Protein AF-A0A8T3QWF7-F1 (afdb_monomer_lite)

pLDDT: mean 80.92, std 15.04, range [45.12, 97.62]

Secondary structure (DSSP, 8-state):
---------HHHHHHHHHHHHHHHHHHHHHHHTTSPTTHHHHHHHHHHHHHHHHHHHHHHHHHHHHHHS-----TT----------GGGGHHHHHHHHHHHHHHHHSPSSTTHHHHHHHHHHHHHHHHHHHHHHHH-TT---HHHHHHHHHHHHHHHHHHHHHHHHTSTTSTT--S-THHHHHHHHHHHHHHHHHHHHTT-S-HHHHHHHHHHHHHHHHHHHHHHHHTT--TTHHHHHHHHHHHHHHHHHHHTGGGTTSSHHHHHHHHHHHHHHHHHHHHHHS--

Foldseek 3Di:
DDPDPPCPDLVVVLVVLLLVLLVVLLVLLVCLLVDAPPCSVVSLVVSLVSSLVSLQVSLQSLQVCLVVVPDPDPPDDPPPPCPGQDSLLSLLLSLLSSLSSQLLLVDPPDPRSVVSSVVSSVLSSLSSVLSSCCSSVVPDDDPVSLVVLLVSLLVSLLSNLNSLQRSDPPHNPDDDPCLVSLQSNLVSQLSSQLSNQVSPDPDSVVSNVSSNVRSLQLSLLLLLCVVVVDDSSVSSVVSSVSSSVSSVVVVVCPPPPPDDVVVVVVVVSVVSSCVSVVSSVPDDD

Radius of gyration: 21.08 Å; chains: 1; bounding box: 60×60×54 Å

Sequence (285 aa):
MTGSPAVSGPALDVELARRDLVLTSLVGIGLSRLVEPPAVWLVAVLLVAALVVGGLQVLADESAEGLGSGLPSRRGVPSRESLGIPVEALILPAVVTFAGVGAVRIVPVGLWLVPAMAAVALLVDRCLAIEAQIVVDRGSLSDDDRRAVLATVVLVAFAGFVGVAAMVPGGPGASIDDWWLVGADGAIAFLLGYRAAALRVVTVRVAAWSAATYGAAVAIGASAMQAATLPPLLAPALLTLVFYLWGTFHASSSDRRRHSGWLRQTLMLVVLGIVVLTWNLLSPN

Structure (mmCIF, N/CA/C/O backbone):
data_AF-A0A8T3QWF7-F1
#
_entry.id   AF-A0A8T3QWF7-F1
#
loop_
_atom_site.group_PDB
_atom_site.id
_atom_site.type_symbol
_atom_site.label_atom_id
_atom_site.label_alt_id
_atom_site.label_comp_id
_atom_site.label_asym_id
_atom_site.label_entity_id
_atom_site.label_seq_id
_atom_site.pdbx_PDB_ins_code
_atom_site.Cartn_x
_atom_site.Cartn_y
_atom_site.Cartn_z
_atom_site.occupancy
_atom_site.B_iso_or_equiv
_atom_site.auth_seq_id
_atom_site.auth_comp_id
_atom_site.auth_asym_id
_atom_site.auth_atom_id
_atom_site.pdbx_PDB_model_num
ATOM 1 N N . MET A 1 1 ? -37.597 -35.983 13.478 1.00 47.97 1 MET A N 1
ATOM 2 C CA . MET A 1 1 ? -36.484 -35.411 12.691 1.00 47.97 1 MET A CA 1
ATOM 3 C C . MET A 1 1 ? -36.465 -33.911 12.933 1.00 47.97 1 MET A C 1
ATOM 5 O O . MET A 1 1 ? -37.080 -33.155 12.198 1.00 47.97 1 MET A O 1
ATOM 9 N N . THR A 1 2 ? -35.861 -33.491 14.039 1.00 50.72 2 THR A N 1
ATOM 10 C CA . THR A 1 2 ? -35.672 -32.079 14.389 1.00 50.72 2 THR A CA 1
ATOM 11 C C . THR A 1 2 ? -34.382 -31.616 13.730 1.00 50.72 2 THR A C 1
ATOM 13 O O . THR A 1 2 ? -33.294 -31.898 14.229 1.00 50.72 2 THR A O 1
ATOM 16 N N . GLY A 1 3 ? -34.502 -30.987 12.561 1.00 48.25 3 GLY A N 1
ATOM 17 C CA . GLY A 1 3 ? -33.386 -30.292 11.932 1.00 48.25 3 GLY A CA 1
ATOM 18 C C . GLY A 1 3 ? -32.998 -29.122 12.822 1.00 48.25 3 GLY A C 1
ATOM 19 O O . GLY A 1 3 ? -33.740 -28.150 12.913 1.00 48.25 3 GLY A O 1
ATOM 20 N N . SER A 1 4 ? -31.875 -29.252 13.527 1.00 53.84 4 SER A N 1
ATOM 21 C CA . SER A 1 4 ? -31.256 -28.122 14.206 1.00 53.84 4 SER A CA 1
ATOM 22 C C . SER A 1 4 ? -30.918 -27.098 13.120 1.00 53.84 4 SER A C 1
ATOM 24 O O . SER A 1 4 ? -30.169 -27.460 12.208 1.00 53.84 4 SER A O 1
ATOM 26 N N . PRO A 1 5 ? -31.473 -25.873 13.141 1.00 56.44 5 PRO A N 1
ATOM 27 C CA . PRO A 1 5 ? -31.016 -24.844 12.225 1.00 56.44 5 PRO A CA 1
ATOM 28 C C . PRO A 1 5 ? -29.523 -24.670 12.492 1.00 56.44 5 PRO A C 1
ATOM 30 O O . PRO A 1 5 ? -29.114 -24.424 13.629 1.00 56.44 5 PRO A O 1
ATOM 33 N N . ALA A 1 6 ? -28.707 -24.909 11.468 1.00 53.59 6 ALA A N 1
ATOM 34 C CA . ALA A 1 6 ? -27.299 -24.580 11.516 1.00 53.59 6 ALA A CA 1
ATOM 35 C C . ALA A 1 6 ? -27.236 -23.075 11.768 1.00 53.59 6 ALA A C 1
ATOM 37 O O . ALA A 1 6 ? -27.633 -22.279 10.920 1.00 53.59 6 ALA A O 1
ATOM 38 N N . VAL A 1 7 ? -26.842 -22.700 12.981 1.00 57.38 7 VAL A N 1
ATOM 39 C CA . VAL A 1 7 ? -26.551 -21.317 13.330 1.00 57.38 7 VAL A CA 1
ATOM 40 C C . VAL A 1 7 ? -25.277 -20.973 12.568 1.00 57.38 7 VAL A C 1
ATOM 42 O O . VAL A 1 7 ? -24.172 -21.155 13.075 1.00 57.38 7 VAL A O 1
ATOM 45 N N . SER A 1 8 ? -25.426 -20.547 11.315 1.00 55.16 8 SER A N 1
ATOM 46 C CA . SER A 1 8 ? -24.430 -19.712 10.656 1.00 55.16 8 SER A CA 1
ATOM 47 C C . SER A 1 8 ? -24.387 -18.434 11.484 1.00 55.16 8 SER A C 1
ATOM 49 O O . SER A 1 8 ? -25.294 -17.609 11.418 1.00 55.16 8 SER A O 1
ATOM 51 N N . GLY A 1 9 ? -23.454 -18.376 12.433 1.00 72.81 9 GLY A N 1
ATOM 52 C CA . GLY A 1 9 ? -23.318 -17.223 13.310 1.00 72.81 9 GLY A CA 1
ATOM 53 C C . GLY A 1 9 ? -22.800 -16.013 12.526 1.00 72.81 9 GLY A C 1
ATOM 54 O O . GLY A 1 9 ? -22.062 -16.215 11.563 1.00 72.81 9 GLY A O 1
ATOM 55 N N . PRO A 1 10 ? -23.112 -14.781 12.963 1.00 74.00 10 PRO A N 1
ATOM 56 C CA . PRO A 1 10 ? -22.647 -13.547 12.318 1.00 74.00 10 PRO A CA 1
ATOM 57 C C . PRO A 1 10 ? -21.122 -13.522 12.083 1.00 74.00 10 PRO A C 1
ATOM 59 O O . PRO A 1 10 ? -20.681 -13.094 11.023 1.00 74.00 10 PRO A O 1
ATOM 62 N N . ALA A 1 11 ? -20.334 -14.110 12.990 1.00 74.12 11 ALA A N 1
ATOM 63 C CA . ALA A 1 11 ? -18.880 -14.255 12.859 1.00 74.12 11 ALA A CA 1
ATOM 64 C C . ALA A 1 11 ? -18.427 -14.983 11.587 1.00 74.12 11 ALA A C 1
ATOM 66 O O . ALA A 1 11 ? -17.388 -14.660 11.010 1.00 74.12 11 ALA A O 1
ATOM 67 N N . LEU A 1 12 ? -19.178 -16.004 11.162 1.00 80.00 12 LEU A N 1
ATOM 68 C CA . LEU A 1 12 ? -18.853 -16.753 9.950 1.00 80.00 12 LEU A CA 1
ATOM 69 C C . LEU A 1 12 ? -19.115 -15.907 8.706 1.00 80.00 12 LEU A C 1
ATOM 71 O O . LEU A 1 12 ? -18.313 -15.953 7.778 1.00 80.00 12 LEU A O 1
ATOM 75 N N . ASP A 1 13 ? -20.188 -15.117 8.697 1.00 86.44 13 ASP A N 1
ATOM 76 C CA . ASP A 1 13 ? -20.550 -14.277 7.552 1.00 86.44 13 ASP A CA 1
ATOM 77 C C . ASP A 1 13 ? -19.514 -13.167 7.325 1.00 86.44 13 ASP A C 1
ATOM 79 O O . ASP A 1 13 ? -19.121 -12.895 6.190 1.00 86.44 13 ASP A O 1
ATOM 83 N N . VAL A 1 14 ? -19.003 -12.587 8.411 1.00 84.75 14 VAL A N 1
ATOM 84 C CA . VAL A 1 14 ? -17.975 -11.541 8.377 1.00 84.75 14 VAL A CA 1
ATOM 85 C C . VAL A 1 14 ? -16.634 -12.072 7.862 1.00 84.75 14 VAL A C 1
ATOM 87 O O . VAL A 1 14 ? -16.003 -11.461 6.995 1.00 84.75 14 VAL A O 1
ATOM 90 N N . GLU A 1 15 ? -16.207 -13.241 8.342 1.00 87.31 15 GLU A N 1
ATOM 91 C CA . GLU A 1 15 ? -14.969 -13.868 7.872 1.00 87.31 15 GLU A CA 1
ATOM 92 C C . GLU A 1 15 ? -15.064 -14.284 6.396 1.00 87.31 15 GLU A C 1
ATOM 94 O O . GLU A 1 15 ? -14.106 -14.132 5.632 1.00 87.31 15 GLU A O 1
ATOM 99 N N . LEU A 1 16 ? -16.240 -14.753 5.964 1.00 91.44 16 LEU A N 1
ATOM 100 C CA . LEU A 1 16 ? -16.513 -15.029 4.556 1.00 91.44 16 LEU A CA 1
ATOM 101 C C . LEU A 1 16 ? -16.451 -13.750 3.712 1.00 91.44 16 LEU A C 1
ATOM 103 O O . LEU A 1 16 ? -15.796 -13.762 2.672 1.00 91.44 16 LEU A O 1
ATOM 107 N N . ALA A 1 17 ? -17.029 -12.638 4.173 1.00 91.75 17 ALA A N 1
ATOM 108 C CA . ALA A 1 17 ? -16.978 -11.359 3.463 1.00 91.75 17 ALA A CA 1
ATOM 109 C C . ALA A 1 17 ? -15.539 -10.831 3.303 1.00 91.75 17 ALA A C 1
ATOM 111 O O . ALA A 1 17 ? -15.148 -10.400 2.212 1.00 91.75 17 ALA A O 1
ATOM 112 N N . ARG A 1 18 ? -14.716 -10.920 4.360 1.00 93.56 18 ARG A N 1
ATOM 113 C CA . ARG A 1 18 ? -13.284 -10.570 4.310 1.00 93.56 18 ARG A CA 1
ATOM 114 C C . ARG A 1 18 ? -12.546 -11.435 3.289 1.00 93.56 18 ARG A C 1
ATOM 116 O O . ARG A 1 18 ? -11.830 -10.913 2.431 1.00 93.56 18 ARG A O 1
ATOM 123 N N . ARG A 1 19 ? -12.744 -12.754 3.349 1.00 94.69 19 ARG A N 1
ATOM 124 C CA . ARG A 1 19 ? -12.120 -13.710 2.428 1.00 94.69 19 ARG A CA 1
ATOM 125 C C . ARG A 1 19 ? -12.544 -13.468 0.981 1.00 94.69 19 ARG A C 1
ATOM 127 O O . ARG A 1 19 ? -11.692 -13.501 0.093 1.00 94.69 19 ARG A O 1
ATOM 134 N N . ASP A 1 20 ? -13.820 -13.200 0.737 1.00 96.19 20 ASP A N 1
ATOM 135 C CA . ASP A 1 20 ? -14.348 -12.916 -0.597 1.00 96.19 20 ASP A CA 1
ATOM 136 C C . ASP A 1 20 ? -13.770 -11.617 -1.166 1.00 96.19 20 ASP A C 1
ATOM 138 O O . ASP A 1 20 ? -13.407 -11.576 -2.347 1.00 96.19 20 ASP A O 1
ATOM 142 N N . LEU A 1 21 ? -13.585 -10.586 -0.332 1.00 95.25 21 LEU A N 1
ATOM 143 C CA . LEU A 1 21 ? -12.887 -9.361 -0.725 1.00 95.25 21 LEU A CA 1
ATOM 144 C C . LEU A 1 21 ? -11.438 -9.658 -1.134 1.00 95.25 21 LEU A C 1
ATOM 146 O O . LEU A 1 21 ? -11.022 -9.262 -2.223 1.00 95.25 21 LEU A O 1
ATOM 150 N N . VAL A 1 22 ? -10.690 -10.407 -0.314 1.00 96.88 22 VAL A N 1
ATOM 151 C CA . VAL A 1 22 ? -9.299 -10.799 -0.615 1.00 96.88 22 VAL A CA 1
ATOM 152 C C . VAL A 1 22 ? -9.222 -11.587 -1.923 1.00 96.88 22 VAL A C 1
ATOM 154 O O . VAL A 1 22 ? -8.381 -11.287 -2.773 1.00 96.88 22 VAL A O 1
ATOM 157 N N . LEU A 1 23 ? -10.108 -12.567 -2.122 1.00 96.75 23 LEU A N 1
ATOM 158 C CA . LEU A 1 23 ? -10.156 -13.371 -3.344 1.00 96.75 23 LEU A CA 1
ATOM 159 C C . LEU A 1 23 ? -10.506 -12.523 -4.569 1.00 96.75 23 LEU A C 1
ATOM 161 O O . LEU A 1 23 ? -9.863 -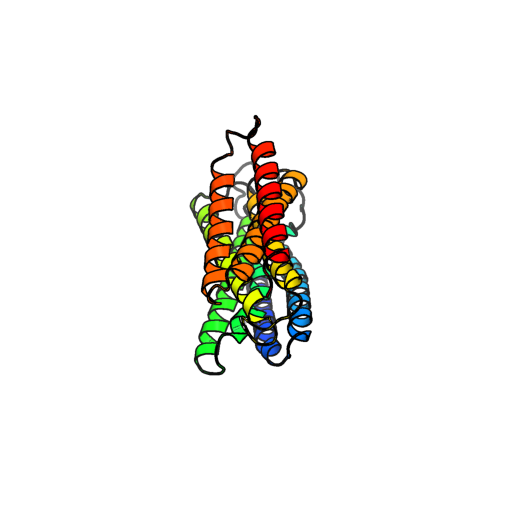12.662 -5.609 1.00 96.75 23 LEU A O 1
ATOM 165 N N . THR A 1 24 ? -11.473 -11.615 -4.448 1.00 96.38 24 THR A N 1
ATOM 166 C CA . THR A 1 24 ? -11.878 -10.718 -5.539 1.00 96.38 24 THR A CA 1
ATOM 167 C C . THR A 1 24 ? -10.740 -9.776 -5.926 1.00 96.38 24 THR A C 1
ATOM 169 O O . THR A 1 24 ? -10.420 -9.645 -7.112 1.00 96.38 24 THR A O 1
ATOM 172 N N . SER A 1 25 ? -10.061 -9.176 -4.943 1.00 95.69 25 SER A N 1
ATOM 173 C CA . SER A 1 25 ? -8.866 -8.359 -5.175 1.00 95.69 25 SER A CA 1
ATOM 174 C C . SER A 1 25 ? -7.753 -9.168 -5.832 1.00 95.69 25 SER A C 1
ATOM 176 O O . SER A 1 25 ? -7.134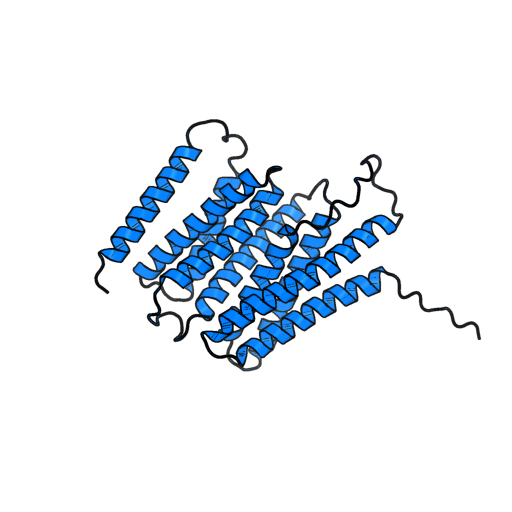 -8.695 -6.783 1.00 95.69 25 SER A O 1
ATOM 178 N N . LEU A 1 26 ? -7.532 -10.406 -5.386 1.00 97.12 26 LEU A N 1
ATOM 179 C CA . LEU A 1 26 ? -6.514 -11.286 -5.946 1.00 97.12 26 LEU A CA 1
ATOM 180 C C . LEU A 1 26 ? -6.802 -11.641 -7.410 1.00 97.12 26 LEU A C 1
ATOM 182 O O . LEU A 1 26 ? -5.903 -11.578 -8.249 1.00 97.12 26 LEU A O 1
ATOM 186 N N . VAL A 1 27 ? -8.053 -11.966 -7.740 1.00 97.44 27 VAL A N 1
ATOM 187 C CA . VAL A 1 27 ? -8.478 -12.207 -9.126 1.00 97.44 27 VAL A CA 1
ATOM 188 C C . VAL A 1 27 ? -8.257 -10.952 -9.970 1.00 97.44 27 VAL A C 1
ATOM 190 O O . VAL A 1 27 ? -7.659 -11.043 -11.042 1.00 97.44 27 VAL A O 1
ATOM 193 N N . GLY A 1 28 ? -8.647 -9.777 -9.470 1.00 96.88 28 GLY A N 1
ATOM 194 C CA . GLY A 1 28 ? -8.412 -8.498 -10.142 1.00 96.88 28 GLY A CA 1
ATOM 195 C C . GLY A 1 28 ? -6.928 -8.222 -10.410 1.00 96.88 28 GLY A C 1
ATOM 196 O O . GLY A 1 28 ? -6.553 -7.870 -11.530 1.00 96.88 28 GLY A O 1
ATOM 197 N N . ILE A 1 29 ? -6.066 -8.459 -9.419 1.00 97.12 29 ILE A N 1
ATOM 198 C CA . ILE A 1 29 ? -4.607 -8.334 -9.546 1.00 97.12 29 ILE A CA 1
ATOM 199 C C . ILE A 1 29 ? -4.063 -9.320 -10.587 1.00 97.12 29 ILE A C 1
ATOM 201 O O . ILE A 1 29 ? -3.270 -8.929 -11.444 1.00 97.12 29 ILE A O 1
ATOM 205 N N . GLY A 1 30 ? -4.507 -10.578 -10.570 1.00 96.12 30 GLY A N 1
ATOM 206 C CA . GLY A 1 30 ? -4.093 -11.576 -11.558 1.00 96.12 30 GLY A CA 1
ATOM 207 C C . GLY A 1 30 ? -4.490 -11.184 -12.984 1.00 96.12 30 GLY A C 1
ATOM 208 O O . GLY A 1 30 ? -3.653 -11.207 -13.890 1.00 96.12 30 GLY A O 1
ATOM 209 N N . LEU A 1 31 ? -5.741 -10.752 -13.172 1.00 96.56 31 LEU A N 1
ATOM 210 C CA . LEU A 1 31 ? -6.269 -10.299 -14.463 1.00 96.56 31 LEU A CA 1
ATOM 211 C C . LEU A 1 31 ? -5.599 -9.013 -14.953 1.00 96.56 31 LEU A C 1
ATOM 213 O O . LEU A 1 31 ? -5.438 -8.833 -16.160 1.00 96.56 31 LEU A O 1
ATOM 217 N N . SER A 1 32 ? -5.133 -8.150 -14.044 1.00 95.94 32 SER A N 1
ATOM 218 C CA . SER A 1 32 ? -4.424 -6.916 -14.406 1.00 95.94 32 SER A CA 1
ATOM 219 C C . SER A 1 32 ? -3.181 -7.167 -15.263 1.00 95.94 32 SER A C 1
ATOM 221 O O . SER A 1 32 ? -2.774 -6.281 -16.011 1.00 95.94 32 SER A O 1
ATOM 223 N N . ARG A 1 33 ? -2.585 -8.370 -15.212 1.00 93.69 33 ARG A N 1
ATOM 224 C CA . ARG A 1 33 ? -1.448 -8.754 -16.065 1.00 93.69 33 ARG A CA 1
ATOM 225 C C . ARG A 1 33 ? -1.767 -8.743 -17.557 1.00 93.69 33 ARG A C 1
ATOM 227 O O . ARG A 1 33 ? -0.846 -8.607 -18.352 1.00 93.69 33 ARG A O 1
ATOM 234 N N . LEU A 1 34 ? -3.036 -8.915 -17.923 1.00 94.38 34 LEU A N 1
ATOM 235 C CA . LEU A 1 34 ? -3.491 -8.940 -19.315 1.00 94.38 34 LEU A CA 1
ATOM 236 C C . LEU A 1 34 ? -3.566 -7.537 -19.933 1.00 94.38 34 LEU A C 1
ATOM 238 O O . LEU A 1 34 ? -3.844 -7.401 -21.118 1.00 94.38 34 LEU A O 1
ATOM 242 N N . VAL A 1 35 ? -3.347 -6.496 -19.128 1.00 94.38 35 VAL A N 1
ATOM 243 C CA . VAL A 1 35 ? -3.455 -5.099 -19.544 1.00 94.38 35 VAL A CA 1
ATOM 244 C C . VAL A 1 35 ? -2.065 -4.533 -19.815 1.00 94.38 35 VAL A C 1
ATOM 246 O O . VAL A 1 35 ? -1.152 -4.674 -19.005 1.00 94.38 35 VAL A O 1
ATOM 249 N N . GLU A 1 36 ? -1.866 -3.859 -20.937 1.00 89.06 36 GLU A N 1
ATOM 250 C CA . GLU A 1 36 ? -0.564 -3.272 -21.260 1.00 89.06 36 GLU A CA 1
ATOM 251 C C . GLU A 1 36 ? -0.376 -1.896 -20.588 1.00 89.06 36 GLU A C 1
ATOM 253 O O . GLU A 1 36 ? -1.352 -1.183 -20.323 1.00 89.06 36 GLU A O 1
ATOM 258 N N . PRO A 1 37 ? 0.863 -1.489 -20.258 1.00 86.06 37 PRO A N 1
ATOM 259 C CA . PRO A 1 37 ? 1.140 -0.111 -19.862 1.00 86.06 37 PRO A CA 1
ATOM 260 C C . PRO A 1 37 ? 0.811 0.872 -21.008 1.00 86.06 37 PRO A C 1
ATOM 262 O O . PRO A 1 37 ? 1.101 0.556 -22.159 1.00 86.06 37 PRO A O 1
ATOM 265 N N . PRO A 1 38 ? 0.234 2.061 -20.735 1.00 86.19 38 PRO A N 1
ATOM 266 C CA . PRO A 1 38 ? 0.003 2.661 -19.417 1.00 86.19 38 PRO A CA 1
ATOM 267 C C . PRO A 1 38 ? -1.343 2.291 -18.766 1.00 86.19 38 PRO A C 1
ATOM 269 O O . PRO A 1 38 ? -1.580 2.665 -17.620 1.00 86.19 38 PRO A O 1
ATOM 272 N N . ALA A 1 39 ? -2.224 1.542 -19.440 1.00 90.06 39 ALA A N 1
ATOM 273 C CA . ALA A 1 39 ? -3.577 1.251 -18.949 1.00 90.06 39 ALA A CA 1
ATOM 274 C C . ALA A 1 39 ? -3.604 0.472 -17.616 1.00 90.06 39 ALA A C 1
ATOM 276 O O . ALA A 1 39 ? -4.580 0.560 -16.870 1.00 90.06 39 ALA A O 1
ATOM 277 N N . VAL A 1 40 ? -2.514 -0.222 -17.263 1.00 92.06 40 VAL A N 1
ATOM 278 C CA . VAL A 1 40 ? -2.340 -0.854 -15.942 1.00 92.06 40 VAL A CA 1
ATOM 279 C C . VAL A 1 40 ? -2.556 0.114 -14.776 1.00 92.06 40 VAL A C 1
ATOM 281 O O . VAL A 1 40 ? -3.133 -0.279 -13.766 1.00 92.06 40 VAL A O 1
ATOM 284 N N . TRP A 1 41 ? -2.155 1.380 -14.914 1.00 91.31 41 TRP A N 1
ATOM 285 C CA . TRP A 1 41 ? -2.302 2.383 -13.858 1.00 91.31 41 TRP A CA 1
ATOM 286 C C . TRP A 1 41 ? -3.768 2.643 -13.535 1.00 91.31 41 TRP A C 1
ATOM 288 O O . TRP A 1 41 ? -4.153 2.691 -12.368 1.00 91.31 41 TRP A O 1
ATOM 298 N N . LEU A 1 42 ? -4.602 2.731 -14.573 1.00 92.69 42 LEU A N 1
ATOM 299 C CA . LEU A 1 42 ? -6.043 2.877 -14.412 1.00 92.69 42 LEU A CA 1
ATOM 300 C C . LEU A 1 42 ? -6.640 1.653 -13.708 1.00 92.69 42 LEU A C 1
ATOM 302 O O . LEU A 1 42 ? -7.435 1.811 -12.786 1.00 92.69 42 LEU A O 1
ATOM 306 N N . VAL A 1 43 ? -6.221 0.443 -14.089 1.00 95.19 43 VAL A N 1
ATOM 307 C CA . VAL A 1 43 ? -6.661 -0.799 -13.430 1.00 95.19 43 VAL A CA 1
ATOM 308 C C . VAL A 1 43 ? -6.251 -0.817 -11.960 1.00 95.19 43 VAL A C 1
ATOM 310 O O . VAL A 1 43 ? -7.074 -1.150 -11.113 1.00 95.19 43 VAL A O 1
ATOM 313 N N . ALA A 1 44 ? -5.021 -0.414 -11.638 1.00 94.94 44 ALA A N 1
ATOM 314 C CA . ALA A 1 44 ? -4.549 -0.336 -10.260 1.00 94.94 44 ALA A CA 1
ATOM 315 C C . ALA A 1 44 ? -5.399 0.635 -9.427 1.00 94.94 44 ALA A C 1
ATOM 317 O O . ALA A 1 44 ? -5.846 0.278 -8.339 1.00 94.94 44 ALA A O 1
ATOM 318 N N . VAL A 1 45 ? -5.697 1.825 -9.960 1.00 95.06 45 VAL A N 1
ATOM 319 C CA . VAL A 1 45 ? -6.560 2.818 -9.297 1.00 95.06 45 VAL A CA 1
ATOM 320 C C . VAL A 1 45 ? -7.984 2.290 -9.103 1.00 95.06 45 VAL A C 1
ATOM 322 O O . VAL A 1 45 ? -8.548 2.441 -8.020 1.00 95.06 45 VAL A O 1
ATOM 325 N N . LEU A 1 46 ? -8.562 1.634 -10.113 1.00 96.81 46 LEU A N 1
ATOM 326 C CA . LEU A 1 46 ? -9.903 1.047 -10.019 1.00 96.81 46 LEU A CA 1
ATOM 327 C C . LEU A 1 46 ? -9.965 -0.095 -8.997 1.00 96.81 46 LEU A C 1
ATOM 329 O O . LEU A 1 46 ? -10.918 -0.165 -8.224 1.00 96.81 46 LEU A O 1
ATOM 333 N N . LEU A 1 47 ? -8.946 -0.958 -8.951 1.00 96.62 47 LEU A N 1
ATOM 334 C CA . LEU A 1 47 ? -8.854 -2.033 -7.959 1.00 96.62 47 LEU A CA 1
ATOM 335 C C . LEU A 1 47 ? -8.708 -1.484 -6.541 1.00 96.62 47 LEU A C 1
ATOM 337 O O . LEU A 1 47 ? -9.356 -1.988 -5.626 1.00 96.62 47 LEU A O 1
ATOM 341 N N . VAL A 1 48 ? -7.916 -0.424 -6.360 1.00 96.38 48 VAL A N 1
ATOM 342 C CA . VAL A 1 48 ? -7.829 0.290 -5.082 1.00 96.38 48 VAL A CA 1
ATOM 343 C C . VAL A 1 48 ? -9.188 0.862 -4.690 1.00 96.38 48 VAL A C 1
ATOM 345 O O . VAL A 1 48 ? -9.614 0.665 -3.558 1.00 96.38 48 VAL A O 1
ATOM 348 N N . ALA A 1 49 ? -9.896 1.528 -5.605 1.00 96.62 49 ALA A N 1
ATOM 349 C CA . ALA A 1 49 ? -11.217 2.083 -5.321 1.00 96.62 49 ALA A CA 1
ATOM 350 C C . ALA A 1 49 ? -12.226 0.989 -4.926 1.00 96.62 49 ALA A C 1
ATOM 352 O O . ALA A 1 49 ? -12.942 1.146 -3.938 1.00 96.62 49 ALA A O 1
ATOM 353 N N . ALA A 1 50 ? -12.239 -0.138 -5.645 1.00 96.31 50 ALA A N 1
ATOM 354 C CA . ALA A 1 50 ? -13.086 -1.284 -5.326 1.00 96.31 50 ALA A CA 1
ATOM 355 C C . ALA A 1 50 ? -12.758 -1.873 -3.944 1.00 96.31 50 ALA A C 1
ATOM 357 O O . ALA A 1 50 ? -13.666 -2.123 -3.154 1.00 96.31 50 ALA A O 1
ATOM 358 N N . LEU A 1 51 ? -11.469 -2.030 -3.625 1.00 96.25 51 LEU A N 1
ATOM 359 C CA . LEU A 1 51 ? -11.021 -2.495 -2.314 1.00 96.25 51 LEU A CA 1
ATOM 360 C C . LEU A 1 51 ? -11.398 -1.515 -1.200 1.00 96.25 51 LEU A C 1
ATOM 362 O O . LEU A 1 51 ? -11.813 -1.949 -0.136 1.00 96.25 51 LEU A O 1
ATOM 366 N N . VAL A 1 52 ? -11.270 -0.205 -1.420 1.00 95.31 52 VAL A N 1
ATOM 367 C CA . VAL A 1 52 ? -11.665 0.807 -0.430 1.00 95.31 52 VAL A CA 1
ATOM 368 C C . VAL A 1 52 ? -13.163 0.699 -0.145 1.00 95.31 52 VAL A C 1
ATOM 370 O O . VAL A 1 52 ? -13.557 0.645 1.015 1.00 95.31 52 VAL A O 1
ATOM 373 N N . VAL A 1 53 ? -14.001 0.599 -1.180 1.00 96.19 53 VAL A N 1
ATOM 374 C CA . VAL A 1 53 ? -15.456 0.464 -1.008 1.00 96.19 53 VAL A CA 1
ATOM 375 C C . VAL A 1 53 ? -15.820 -0.849 -0.304 1.00 96.19 53 VAL A C 1
ATOM 377 O O . VAL A 1 53 ? -16.565 -0.819 0.674 1.00 96.19 53 VAL A O 1
ATOM 380 N N . GLY A 1 54 ? -15.272 -1.984 -0.746 1.00 93.88 54 GLY A N 1
ATOM 381 C CA . GLY A 1 54 ? -15.535 -3.285 -0.120 1.00 93.88 54 GLY A CA 1
ATOM 382 C C . GLY A 1 54 ? -14.965 -3.390 1.298 1.00 93.88 54 GLY A C 1
ATOM 383 O O . GLY A 1 54 ? -15.615 -3.904 2.199 1.00 93.88 54 GLY A O 1
ATOM 384 N N . GLY A 1 55 ? -13.782 -2.825 1.531 1.00 93.81 55 GLY A N 1
ATO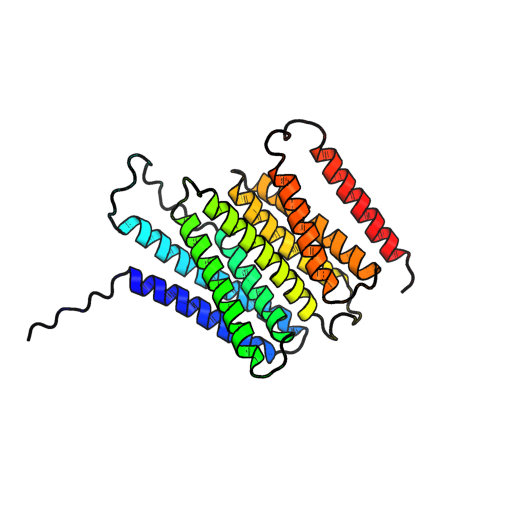M 385 C CA . GLY A 1 55 ? -13.130 -2.789 2.836 1.00 93.81 55 GLY A CA 1
ATOM 386 C C . GLY A 1 55 ? -13.878 -1.923 3.846 1.00 93.81 55 GLY A C 1
ATOM 387 O O . GLY A 1 55 ? -13.928 -2.286 5.017 1.00 93.81 55 GLY A O 1
ATOM 388 N N . LEU A 1 56 ? -14.511 -0.820 3.416 1.00 93.94 56 LEU A N 1
ATOM 389 C CA . LEU A 1 56 ? -15.433 -0.071 4.278 1.00 93.94 56 LEU A CA 1
ATOM 390 C C . LEU A 1 56 ? -16.591 -0.956 4.742 1.00 93.94 56 LEU A C 1
ATOM 392 O O . LEU A 1 56 ? -16.951 -0.888 5.906 1.00 93.94 56 LEU A O 1
ATOM 396 N N . GLN A 1 57 ? -17.172 -1.775 3.864 1.00 92.06 57 GLN A N 1
ATOM 397 C CA . GLN A 1 57 ? -18.284 -2.655 4.242 1.00 92.06 57 GLN A CA 1
ATOM 398 C C . GLN A 1 57 ? -17.823 -3.733 5.228 1.00 92.06 57 GLN A C 1
ATOM 400 O O . GLN A 1 57 ? -18.371 -3.828 6.322 1.00 92.06 57 GLN A O 1
ATOM 405 N N . VAL A 1 58 ? -16.740 -4.445 4.899 1.00 91.94 58 VAL A N 1
ATOM 406 C CA . VAL A 1 58 ? -16.171 -5.502 5.753 1.00 91.94 58 VAL A CA 1
ATOM 407 C C . VAL A 1 58 ? -15.804 -4.967 7.144 1.00 91.94 58 VAL A C 1
ATOM 409 O O . VAL A 1 58 ? -16.188 -5.547 8.157 1.00 91.94 58 VAL A O 1
ATOM 412 N N . LEU A 1 59 ? -15.130 -3.814 7.222 1.00 90.06 59 LEU A N 1
ATOM 413 C CA . LEU A 1 59 ? -14.774 -3.206 8.508 1.00 90.06 59 LEU A CA 1
ATOM 414 C C . LEU A 1 59 ? -15.999 -2.688 9.286 1.00 90.06 59 LEU A C 1
ATOM 416 O O . LEU A 1 59 ? -15.944 -2.615 10.516 1.00 90.06 59 LEU A O 1
ATOM 420 N N . ALA A 1 60 ? -17.091 -2.318 8.604 1.00 88.19 60 ALA A N 1
ATOM 421 C CA . ALA A 1 60 ? -18.340 -1.909 9.255 1.00 88.19 60 ALA A CA 1
ATOM 422 C C . ALA A 1 60 ? -18.950 -3.096 9.980 1.00 88.19 60 ALA A C 1
ATOM 424 O O . ALA A 1 60 ? -19.249 -2.993 11.173 1.00 88.19 60 ALA A O 1
ATOM 425 N N . ASP A 1 61 ? -19.069 -4.210 9.265 1.00 87.31 61 ASP A N 1
ATOM 426 C CA . ASP A 1 61 ? -19.690 -5.429 9.762 1.00 87.31 61 ASP A CA 1
ATOM 427 C C . ASP A 1 61 ? -18.891 -5.995 10.950 1.00 87.31 61 ASP A C 1
ATOM 429 O O . ASP A 1 61 ? -19.466 -6.269 12.005 1.00 87.31 61 ASP A O 1
ATOM 433 N N . GLU A 1 62 ? -17.555 -6.014 10.855 1.00 85.88 62 GLU A N 1
ATOM 434 C CA . GLU A 1 62 ? -16.662 -6.399 11.963 1.00 85.88 62 GLU A CA 1
ATOM 435 C C . GLU A 1 62 ? -16.823 -5.506 13.198 1.00 85.88 62 GLU A C 1
ATOM 437 O O . GLU A 1 62 ? -16.871 -5.981 14.338 1.00 85.88 62 GLU A O 1
ATOM 442 N N . SER A 1 63 ? -16.923 -4.191 12.988 1.00 83.56 63 SER A N 1
ATOM 443 C CA . SER A 1 63 ? -17.090 -3.246 14.093 1.00 83.56 63 SER A CA 1
ATOM 444 C C . SER A 1 63 ? -18.452 -3.390 14.782 1.00 83.56 63 SER A C 1
ATOM 446 O O . SER A 1 63 ? -18.539 -3.261 16.006 1.00 83.56 63 SER A O 1
ATOM 448 N N . ALA A 1 64 ? -19.504 -3.693 14.015 1.00 81.31 64 ALA A N 1
ATOM 449 C CA . ALA A 1 64 ? -20.850 -3.914 14.529 1.00 81.31 64 ALA A CA 1
ATOM 450 C C . ALA A 1 64 ? -20.934 -5.215 15.341 1.00 81.31 64 ALA A C 1
ATOM 452 O O . ALA A 1 64 ? -21.546 -5.239 16.413 1.00 81.31 64 ALA A O 1
ATOM 453 N N . GLU A 1 65 ? -20.271 -6.277 14.883 1.00 79.12 65 GLU A N 1
ATOM 454 C CA . GLU A 1 65 ? -20.223 -7.549 15.600 1.00 79.12 65 GLU A CA 1
ATOM 455 C C . GLU A 1 65 ? -19.468 -7.438 16.932 1.00 79.12 65 GLU A C 1
ATOM 457 O O . GLU A 1 65 ? -19.957 -7.909 17.968 1.00 79.12 65 GLU A O 1
ATOM 462 N N . GLY A 1 66 ? -18.318 -6.755 16.940 1.00 72.56 66 GLY A N 1
ATOM 463 C CA . GLY A 1 66 ? -17.541 -6.524 18.161 1.00 72.56 66 GLY A CA 1
ATOM 464 C C . GLY A 1 66 ? -18.366 -5.867 19.277 1.00 72.56 66 GLY A C 1
ATOM 465 O O . GLY A 1 66 ? -18.208 -6.216 20.448 1.00 72.56 66 GLY A O 1
ATOM 466 N N . LEU A 1 67 ? -19.307 -4.988 18.912 1.00 68.12 67 LEU A N 1
ATOM 467 C CA . LEU A 1 67 ? -20.245 -4.331 19.831 1.00 68.12 67 LEU A CA 1
ATOM 468 C C . LEU A 1 67 ? -21.398 -5.245 20.288 1.00 68.12 67 LEU A C 1
ATOM 470 O O . LEU A 1 67 ? -21.877 -5.102 21.414 1.00 68.12 67 LEU A O 1
ATOM 474 N N . GLY A 1 68 ? -21.851 -6.170 19.435 1.00 62.84 68 GLY A N 1
ATOM 475 C CA . GLY A 1 68 ? -22.977 -7.074 19.703 1.00 62.84 68 GLY A CA 1
ATOM 476 C C . GLY A 1 68 ? -22.618 -8.341 20.486 1.00 62.84 68 GLY A C 1
ATOM 477 O O . GLY A 1 68 ? -23.497 -8.948 21.097 1.00 62.84 68 GLY A O 1
ATOM 478 N N . SER A 1 69 ? -21.339 -8.730 20.514 1.00 60.25 69 SER A N 1
ATOM 479 C CA . SER A 1 69 ? -20.872 -10.022 21.048 1.00 60.25 69 SER A CA 1
ATOM 480 C C . SER A 1 69 ? -21.060 -10.251 22.560 1.00 60.25 69 SER A C 1
ATOM 482 O O . SER A 1 69 ? -20.751 -11.337 23.046 1.00 60.25 69 SER A O 1
ATOM 484 N N . GLY A 1 70 ? -21.583 -9.285 23.331 1.00 53.75 70 GLY A N 1
ATOM 485 C CA . GLY A 1 70 ? -22.010 -9.483 24.729 1.00 53.75 70 GLY A CA 1
ATOM 486 C C . GLY A 1 70 ? -20.912 -9.922 25.712 1.00 53.75 70 GLY A C 1
ATOM 487 O O . GLY A 1 70 ? -21.199 -10.153 26.889 1.00 53.75 70 GLY A O 1
ATOM 488 N N . LEU A 1 71 ? -19.658 -10.028 25.262 1.00 56.66 71 LEU A N 1
ATOM 489 C CA . LEU A 1 71 ? -18.508 -10.266 26.119 1.00 56.66 71 LEU A CA 1
ATOM 490 C C . LEU A 1 71 ? -18.429 -9.121 27.133 1.00 56.66 71 LEU A C 1
ATOM 492 O O . LEU A 1 71 ? -18.638 -7.965 26.755 1.00 56.66 71 LEU A O 1
ATOM 496 N N . PRO A 1 72 ? -18.160 -9.414 28.420 1.00 49.22 72 PRO A N 1
ATOM 497 C CA . PRO A 1 72 ? -18.159 -8.408 29.466 1.00 49.22 72 PRO A CA 1
ATOM 498 C C . PRO A 1 72 ? -17.175 -7.312 29.079 1.00 49.22 72 PRO A C 1
ATOM 500 O O . PRO A 1 72 ? -15.959 -7.512 29.127 1.00 49.22 72 PRO A O 1
ATOM 503 N N . SER A 1 73 ? -17.722 -6.163 28.671 1.00 51.81 73 SER A N 1
ATOM 504 C CA . SER A 1 73 ? -16.956 -4.972 28.349 1.00 51.81 73 SER A CA 1
ATOM 505 C C . SER A 1 73 ? -15.984 -4.763 29.494 1.00 51.81 73 SER A C 1
ATOM 507 O O . SER A 1 73 ? -16.400 -4.646 30.652 1.00 51.81 73 SER A O 1
ATOM 509 N N . ARG A 1 74 ? -14.686 -4.799 29.187 1.00 52.47 74 ARG A N 1
ATOM 510 C CA . ARG A 1 74 ? -13.617 -4.536 30.149 1.00 52.47 74 ARG A CA 1
ATOM 511 C C . ARG A 1 74 ? -14.007 -3.249 30.887 1.00 52.47 74 ARG A C 1
ATOM 513 O O . ARG A 1 74 ? -14.098 -2.191 30.271 1.00 52.47 74 ARG A O 1
ATOM 520 N N . ARG A 1 75 ? -14.396 -3.400 32.162 1.00 45.12 75 ARG A N 1
ATOM 521 C CA . ARG A 1 75 ? -15.175 -2.427 32.951 1.00 45.12 75 ARG A CA 1
ATOM 522 C C . ARG A 1 75 ? -14.735 -0.981 32.700 1.00 45.12 75 ARG A C 1
ATOM 524 O O . ARG A 1 75 ? -13.605 -0.630 33.021 1.00 45.12 75 ARG A O 1
ATOM 531 N N . GLY A 1 76 ? -15.671 -0.137 32.259 1.00 48.44 76 GLY A N 1
ATOM 532 C CA . GLY A 1 76 ? -15.641 1.302 32.548 1.00 48.44 76 GLY A CA 1
ATOM 533 C C . GLY A 1 76 ? -15.404 2.266 31.387 1.00 48.44 76 GLY A C 1
ATOM 534 O O . GLY A 1 76 ? -15.377 3.468 31.638 1.00 48.44 76 GLY A O 1
ATOM 535 N N . VAL A 1 77 ? -15.264 1.810 30.139 1.00 53.88 77 VAL A N 1
ATOM 536 C CA . VAL A 1 77 ? -15.200 2.740 28.998 1.00 53.88 77 VAL A CA 1
ATOM 537 C C . VAL A 1 77 ? -16.626 2.999 28.501 1.00 53.88 77 VAL A C 1
ATOM 539 O O . VAL A 1 77 ? -17.301 2.039 28.133 1.00 53.88 77 VAL A O 1
ATOM 542 N N . PRO A 1 78 ? -17.126 4.251 28.522 1.00 51.97 78 PRO A N 1
ATOM 543 C CA . PRO A 1 78 ? -18.462 4.559 28.025 1.00 51.97 78 PRO A CA 1
ATOM 544 C C . PRO A 1 78 ? -18.570 4.114 26.568 1.00 51.97 78 PRO A C 1
ATOM 546 O O . PRO A 1 78 ? -17.665 4.397 25.779 1.00 51.97 78 PRO A O 1
ATOM 549 N N . SER A 1 79 ? -19.668 3.428 26.239 1.00 51.97 79 SER A N 1
ATOM 550 C CA . SER A 1 79 ? -20.058 3.051 24.881 1.00 51.97 79 SER A CA 1
ATOM 551 C C . SER A 1 79 ? -20.139 4.314 24.030 1.00 51.97 79 SER A C 1
ATOM 553 O O . SER A 1 79 ? -21.168 4.985 23.981 1.00 51.97 79 SER A O 1
ATOM 555 N N . ARG A 1 80 ? -19.010 4.713 23.440 1.00 53.19 80 ARG A N 1
ATOM 556 C CA . ARG A 1 80 ? -18.964 5.838 22.516 1.00 53.19 80 ARG A CA 1
ATOM 557 C C . ARG A 1 80 ? -19.800 5.436 21.314 1.00 53.19 80 ARG A C 1
ATOM 559 O O . ARG A 1 80 ? -19.574 4.367 20.752 1.00 53.19 80 ARG A O 1
ATOM 566 N N . GLU A 1 81 ? -20.764 6.294 20.985 1.00 53.81 81 GLU A N 1
ATOM 567 C CA . GLU A 1 81 ? -21.571 6.246 19.767 1.00 53.81 81 GLU A CA 1
ATOM 568 C C . GLU A 1 81 ? -20.738 5.776 18.579 1.00 53.81 81 GLU A C 1
ATOM 570 O O . GLU A 1 81 ? -19.550 6.093 18.514 1.00 53.81 81 GLU A O 1
ATOM 575 N N . SER A 1 82 ? -21.393 5.049 17.668 1.00 57.69 82 SER A N 1
ATOM 576 C CA . SER A 1 82 ? -20.921 4.549 16.372 1.00 57.69 82 SER A CA 1
ATOM 577 C C . SER A 1 82 ? -20.139 5.605 15.571 1.00 57.69 82 SER A C 1
ATOM 579 O O . SER A 1 82 ? -20.603 6.158 14.575 1.00 57.69 82 SER A O 1
ATOM 581 N N . LEU A 1 83 ? -18.925 5.898 16.022 1.00 61.09 83 LEU A N 1
ATOM 582 C CA . LEU A 1 83 ? -17.935 6.717 15.359 1.00 61.09 83 LEU A CA 1
ATOM 583 C C . LEU A 1 83 ? -17.483 5.864 14.189 1.00 61.09 83 LEU A C 1
ATOM 585 O O . LEU A 1 83 ? -16.746 4.895 14.409 1.00 61.09 83 LEU A O 1
ATOM 589 N N . GLY A 1 84 ? -18.003 6.200 13.006 1.00 73.12 84 GLY A N 1
ATOM 590 C CA . GLY A 1 84 ? -17.825 5.464 11.760 1.00 73.12 84 GLY A CA 1
ATOM 591 C C . GLY A 1 84 ? -16.385 5.027 11.494 1.00 73.12 84 GLY A C 1
ATOM 592 O O . GLY A 1 84 ? -15.430 5.449 12.153 1.00 73.12 84 GLY A O 1
ATOM 593 N N . ILE A 1 85 ? -16.226 4.125 10.534 1.00 83.25 85 ILE A N 1
ATOM 594 C CA . ILE A 1 85 ? -14.925 3.533 10.232 1.00 83.25 85 ILE A CA 1
ATOM 595 C C . ILE A 1 85 ? -13.978 4.643 9.768 1.00 83.25 85 ILE A C 1
ATOM 597 O O . ILE A 1 85 ? -14.311 5.372 8.829 1.00 83.25 85 ILE A O 1
ATOM 601 N N . PRO A 1 86 ? -12.806 4.792 10.405 1.00 86.62 86 PRO A N 1
ATOM 602 C CA . PRO A 1 86 ? -11.812 5.740 9.941 1.00 86.62 86 PRO A CA 1
ATOM 603 C C . PRO A 1 86 ? -11.346 5.311 8.550 1.00 86.62 86 PRO A C 1
ATOM 605 O O . PRO A 1 86 ? -10.840 4.202 8.374 1.00 86.62 86 PRO A O 1
ATOM 608 N N . VAL A 1 87 ? -11.491 6.194 7.561 1.00 89.00 87 VAL A N 1
ATOM 609 C CA . VAL A 1 87 ? -11.028 5.952 6.181 1.00 89.00 87 VAL A CA 1
ATOM 610 C C . VAL A 1 87 ? -9.528 5.645 6.131 1.00 89.00 87 VAL A C 1
ATOM 612 O O . VAL A 1 87 ? -9.045 4.983 5.216 1.00 89.00 87 VAL A O 1
ATOM 615 N N . GLU A 1 88 ? -8.788 6.067 7.155 1.00 90.75 88 GLU A N 1
ATOM 616 C CA . GLU A 1 88 ? -7.375 5.770 7.347 1.00 90.75 88 GLU A CA 1
ATOM 617 C C . GLU A 1 88 ? -7.071 4.280 7.456 1.00 90.75 88 GLU A C 1
ATOM 619 O O . GLU A 1 88 ? -5.987 3.867 7.047 1.00 90.75 88 GLU A O 1
ATOM 624 N N . ALA A 1 89 ? -8.007 3.476 7.968 1.00 91.50 89 ALA A N 1
ATOM 625 C CA . ALA A 1 89 ? -7.833 2.032 8.105 1.00 91.50 89 ALA A CA 1
ATOM 626 C C . ALA A 1 89 ? -7.660 1.327 6.749 1.00 91.50 89 ALA A C 1
ATOM 628 O O . ALA A 1 89 ? -7.102 0.239 6.667 1.00 91.50 89 ALA A O 1
ATOM 629 N N . LEU A 1 90 ? -8.084 1.965 5.657 1.00 95.06 90 LEU A N 1
ATOM 630 C CA . LEU A 1 90 ? -8.027 1.380 4.319 1.00 95.06 90 LEU A CA 1
ATOM 631 C C . LEU A 1 90 ? -6.735 1.690 3.579 1.00 95.06 90 LEU A C 1
ATOM 633 O O . LEU A 1 90 ? -6.490 1.127 2.516 1.00 95.06 90 LEU A O 1
ATOM 637 N N . ILE A 1 91 ? -5.880 2.545 4.142 1.00 95.69 91 ILE A N 1
ATOM 638 C CA . ILE A 1 91 ? -4.637 2.951 3.493 1.00 95.69 91 ILE A CA 1
ATOM 639 C C . ILE A 1 91 ? -3.701 1.759 3.296 1.00 95.69 91 ILE A C 1
ATOM 641 O O . ILE A 1 91 ? -3.187 1.570 2.195 1.00 95.69 91 ILE A O 1
ATOM 645 N N . LEU A 1 92 ? -3.483 0.948 4.336 1.00 95.38 92 LEU A N 1
ATOM 646 C CA . LEU A 1 92 ? -2.611 -0.223 4.237 1.00 95.38 92 LEU A CA 1
ATOM 647 C C . LEU A 1 92 ? -3.092 -1.218 3.174 1.00 95.38 92 LEU A C 1
ATOM 649 O O . LEU A 1 92 ? -2.340 -1.453 2.227 1.00 95.38 92 LEU A O 1
ATOM 653 N N . PRO A 1 93 ? -4.319 -1.768 3.252 1.00 96.56 93 PRO A N 1
ATOM 654 C CA . PRO A 1 93 ? -4.768 -2.738 2.258 1.00 96.56 93 PRO A CA 1
ATOM 655 C C . PRO A 1 93 ? -4.837 -2.132 0.842 1.00 96.56 93 PRO A C 1
ATOM 657 O O . PRO A 1 93 ? -4.511 -2.823 -0.127 1.00 96.56 93 PRO A O 1
ATOM 660 N N . ALA A 1 94 ? -5.166 -0.839 0.699 1.00 97.12 94 ALA A N 1
ATOM 661 C CA . ALA A 1 94 ? -5.151 -0.141 -0.591 1.00 97.12 94 ALA A CA 1
ATOM 662 C C . ALA A 1 94 ? -3.753 -0.109 -1.220 1.00 97.12 94 ALA A C 1
ATOM 664 O O . ALA A 1 94 ? -3.588 -0.511 -2.373 1.00 97.12 94 ALA A O 1
ATOM 665 N N . VAL A 1 95 ? -2.737 0.316 -0.463 1.00 97.19 95 VAL A N 1
ATOM 666 C CA . VAL A 1 95 ? -1.353 0.372 -0.959 1.00 97.19 95 VAL A CA 1
ATOM 667 C C . VAL A 1 95 ? -0.841 -1.026 -1.305 1.00 97.19 95 VAL A C 1
ATOM 669 O O . VAL A 1 95 ? -0.156 -1.183 -2.310 1.00 97.19 95 VAL A O 1
ATOM 672 N N . VAL A 1 96 ? -1.213 -2.055 -0.540 1.00 97.38 96 VAL A N 1
ATOM 673 C CA . VAL A 1 96 ? -0.851 -3.449 -0.851 1.00 97.38 96 VAL A CA 1
ATOM 674 C C . VAL A 1 96 ? -1.495 -3.937 -2.135 1.00 97.38 96 VAL A C 1
ATOM 676 O O . VAL A 1 96 ? -0.837 -4.578 -2.950 1.00 97.38 96 VAL A O 1
ATOM 679 N N . THR A 1 97 ? -2.773 -3.635 -2.333 1.00 97.62 97 THR A N 1
ATOM 680 C CA . THR A 1 97 ? -3.494 -4.025 -3.549 1.00 97.62 97 THR A CA 1
ATOM 681 C C . THR A 1 97 ? -2.872 -3.354 -4.768 1.00 97.62 97 THR A C 1
ATOM 683 O O . THR A 1 97 ? -2.588 -4.019 -5.763 1.00 97.62 97 THR A O 1
ATOM 686 N N . PHE A 1 98 ? -2.565 -2.060 -4.654 1.00 97.31 98 PHE A N 1
ATOM 687 C CA . PHE A 1 98 ? -1.829 -1.311 -5.668 1.00 97.31 98 PHE A CA 1
ATOM 688 C C . PHE A 1 98 ? -0.446 -1.922 -5.948 1.00 97.31 98 PHE A C 1
ATOM 690 O O . PHE A 1 98 ? -0.096 -2.185 -7.098 1.00 97.31 98 PHE A O 1
ATOM 697 N N . ALA A 1 99 ? 0.318 -2.210 -4.893 1.00 95.88 99 ALA A N 1
ATOM 698 C CA . ALA A 1 99 ? 1.622 -2.857 -4.972 1.00 95.88 99 ALA A CA 1
ATOM 699 C C . ALA A 1 99 ? 1.548 -4.215 -5.677 1.00 95.88 99 ALA A C 1
ATOM 701 O O . ALA A 1 99 ? 2.389 -4.518 -6.521 1.00 95.88 99 ALA A O 1
ATOM 702 N N . GLY A 1 100 ? 0.526 -5.015 -5.362 1.00 96.38 100 GLY A N 1
ATOM 703 C CA . GLY A 1 100 ? 0.298 -6.336 -5.939 1.00 96.38 100 GLY A CA 1
ATOM 704 C C . GLY A 1 100 ? 0.134 -6.297 -7.457 1.00 96.38 100 GLY A C 1
ATOM 705 O O . GLY A 1 100 ? 0.712 -7.140 -8.142 1.00 96.38 100 GLY A O 1
ATOM 706 N N . VAL A 1 101 ? -0.566 -5.289 -7.995 1.00 96.62 101 VAL A N 1
ATOM 707 C CA . VAL A 1 101 ? -0.722 -5.092 -9.451 1.00 96.62 101 VAL A CA 1
ATOM 708 C C . VAL A 1 101 ? 0.633 -4.960 -10.150 1.00 96.62 101 VAL A C 1
ATOM 710 O O . VAL A 1 101 ? 0.858 -5.582 -11.192 1.00 96.62 101 VAL A O 1
ATOM 713 N N . GLY A 1 102 ? 1.554 -4.188 -9.571 1.00 92.69 102 GLY A N 1
ATOM 714 C CA . GLY A 1 102 ? 2.903 -4.033 -10.111 1.00 92.69 102 GLY A CA 1
ATOM 715 C C . GLY A 1 102 ? 3.797 -5.242 -9.843 1.00 92.69 102 GLY A C 1
ATOM 716 O O . GLY A 1 102 ? 4.372 -5.811 -10.769 1.00 92.69 102 GLY A O 1
ATOM 717 N N . ALA A 1 103 ? 3.879 -5.685 -8.588 1.00 90.62 103 ALA A N 1
ATOM 718 C CA . ALA A 1 103 ? 4.793 -6.737 -8.145 1.00 90.62 103 ALA A CA 1
ATOM 719 C C . ALA A 1 103 ? 4.574 -8.060 -8.886 1.00 90.62 103 ALA A C 1
ATOM 721 O O . ALA A 1 103 ? 5.534 -8.730 -9.269 1.00 90.62 103 ALA A O 1
ATOM 722 N N . VAL A 1 104 ? 3.315 -8.416 -9.156 1.00 93.44 104 VAL A N 1
ATOM 723 C CA . VAL A 1 104 ? 2.989 -9.644 -9.880 1.00 93.44 104 VAL A CA 1
ATOM 724 C C . VAL A 1 104 ? 3.620 -9.651 -11.271 1.00 93.44 104 VAL A C 1
ATOM 726 O O . VAL A 1 104 ? 4.061 -10.705 -11.713 1.00 93.44 104 VAL A O 1
ATOM 729 N N . ARG A 1 105 ? 3.763 -8.503 -11.942 1.00 91.19 105 ARG A N 1
ATOM 730 C CA . ARG A 1 105 ? 4.346 -8.416 -13.295 1.00 91.19 105 ARG A CA 1
ATOM 731 C C . ARG A 1 105 ? 5.829 -8.759 -13.351 1.00 91.19 105 ARG A C 1
ATOM 733 O O . ARG A 1 105 ? 6.281 -9.242 -14.385 1.00 91.19 105 ARG A O 1
ATOM 740 N N . ILE A 1 106 ? 6.554 -8.566 -12.250 1.00 89.31 106 ILE A N 1
ATOM 741 C CA . ILE A 1 106 ? 7.973 -8.935 -12.128 1.00 89.31 106 ILE A CA 1
ATOM 742 C C . ILE A 1 106 ? 8.135 -10.455 -12.217 1.00 89.31 106 ILE A C 1
ATOM 744 O O . ILE A 1 106 ? 9.144 -10.964 -12.701 1.00 89.31 106 ILE A O 1
ATOM 748 N N . VAL A 1 107 ? 7.131 -11.193 -11.747 1.00 90.94 107 VAL A N 1
ATOM 749 C CA . VAL A 1 107 ? 7.186 -12.646 -11.669 1.00 90.94 107 VAL A CA 1
ATOM 750 C C . VAL A 1 107 ? 6.936 -13.240 -13.059 1.00 90.94 107 VAL A C 1
ATOM 752 O O . VAL A 1 107 ? 5.896 -12.943 -13.668 1.00 90.94 107 VAL A O 1
ATOM 755 N N . PRO A 1 108 ? 7.847 -14.092 -13.570 1.00 89.62 108 PRO A N 1
ATOM 756 C CA . PRO A 1 108 ? 7.635 -14.807 -14.822 1.00 89.62 108 PRO A CA 1
ATOM 757 C C . PRO A 1 108 ? 6.350 -15.636 -14.778 1.00 89.62 108 PRO A C 1
ATOM 759 O O . PRO A 1 108 ? 6.002 -16.215 -13.746 1.00 89.62 108 PRO A O 1
ATOM 762 N N . VAL A 1 109 ? 5.648 -15.717 -15.910 1.00 89.25 109 VAL A N 1
ATOM 763 C CA . VAL A 1 109 ? 4.455 -16.565 -16.022 1.00 89.25 109 VAL A CA 1
ATOM 764 C C . VAL A 1 109 ? 4.882 -18.024 -15.854 1.00 89.25 109 VAL A C 1
ATOM 766 O O . VAL A 1 109 ? 5.709 -18.526 -16.611 1.00 89.25 109 VAL A O 1
ATOM 769 N N . GLY A 1 110 ? 4.351 -18.696 -14.832 1.00 91.00 110 GLY A N 1
ATOM 770 C CA . GLY A 1 110 ? 4.716 -20.069 -14.495 1.00 91.00 110 GLY A CA 1
ATOM 771 C C . GLY A 1 110 ? 4.402 -20.414 -13.042 1.00 91.00 110 GLY A C 1
ATOM 772 O O . GLY A 1 110 ? 3.602 -19.745 -12.389 1.00 91.00 110 GLY A O 1
ATOM 773 N N . LEU A 1 111 ? 5.066 -21.449 -12.519 1.00 91.94 111 LEU A N 1
ATOM 774 C CA . LEU A 1 111 ? 4.822 -21.970 -11.168 1.00 91.94 111 LEU A CA 1
ATOM 775 C C . LEU A 1 111 ? 5.061 -20.922 -10.065 1.00 91.94 111 LEU A C 1
ATOM 777 O O . LEU A 1 111 ? 4.383 -20.955 -9.046 1.00 91.94 111 LEU A O 1
ATOM 781 N N . TRP A 1 112 ? 5.964 -19.961 -10.292 1.00 93.56 112 TRP A N 1
ATOM 782 C CA . TRP A 1 112 ? 6.274 -18.868 -9.359 1.00 93.56 112 TRP A CA 1
ATOM 783 C C . TRP A 1 112 ? 5.158 -17.834 -9.199 1.00 93.56 112 TRP A C 1
ATOM 785 O O . TRP A 1 112 ? 5.140 -17.106 -8.207 1.00 93.56 112 TRP A O 1
ATOM 795 N N . LEU A 1 113 ? 4.195 -17.786 -10.122 1.00 92.62 113 LEU A N 1
ATOM 796 C CA . LEU A 1 113 ? 3.056 -16.882 -10.001 1.00 92.62 113 LEU A CA 1
ATOM 797 C C . LEU A 1 113 ? 2.176 -17.254 -8.803 1.00 92.62 113 LEU A C 1
ATOM 799 O O . LEU A 1 113 ? 1.725 -16.374 -8.082 1.00 92.62 113 LEU A O 1
ATOM 803 N N . VAL A 1 1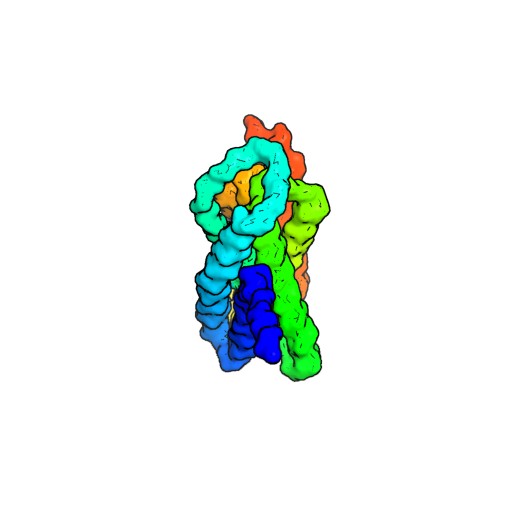14 ? 1.976 -18.549 -8.553 1.00 95.19 114 VAL A N 1
ATOM 804 C CA . VAL A 1 114 ? 1.150 -19.039 -7.440 1.00 95.19 114 VAL A CA 1
ATOM 805 C C . VAL A 1 114 ? 1.659 -18.549 -6.076 1.00 95.19 114 VAL A C 1
ATOM 807 O O . VAL A 1 114 ? 0.873 -17.923 -5.364 1.00 95.19 114 VAL A O 1
ATOM 810 N N . PRO A 1 115 ? 2.938 -18.747 -5.688 1.00 94.56 115 PRO A N 1
ATOM 811 C CA . PRO A 1 115 ? 3.437 -18.244 -4.413 1.00 94.56 115 PRO A CA 1
ATOM 812 C C . PRO A 1 115 ? 3.465 -16.713 -4.351 1.00 94.56 115 PRO A C 1
ATOM 814 O O . PRO A 1 115 ? 3.236 -16.160 -3.281 1.00 94.56 115 PRO A O 1
ATOM 817 N N . ALA A 1 116 ? 3.680 -16.014 -5.470 1.00 92.25 116 ALA A N 1
ATOM 818 C CA . ALA A 1 116 ? 3.604 -14.553 -5.496 1.00 92.25 116 ALA A CA 1
ATOM 819 C C . ALA A 1 116 ? 2.180 -14.044 -5.221 1.00 92.25 116 ALA A C 1
ATOM 821 O O . ALA A 1 116 ? 1.985 -13.158 -4.391 1.00 92.25 116 ALA A O 1
ATOM 822 N N . MET A 1 117 ? 1.179 -14.649 -5.863 1.00 96.06 117 MET A N 1
ATOM 823 C CA . MET A 1 117 ? -0.235 -14.350 -5.626 1.00 96.06 117 MET A CA 1
ATOM 824 C C . MET A 1 117 ? -0.640 -14.699 -4.190 1.00 96.06 117 MET A C 1
ATOM 826 O O . MET A 1 117 ? -1.305 -13.905 -3.530 1.00 96.06 117 MET A O 1
ATOM 830 N N . ALA A 1 118 ? -0.183 -15.839 -3.667 1.00 96.19 118 ALA A N 1
ATOM 831 C CA . ALA A 1 118 ? -0.413 -16.215 -2.275 1.00 96.19 118 ALA A CA 1
ATOM 832 C C . ALA A 1 118 ? 0.205 -15.200 -1.299 1.00 96.19 118 ALA A C 1
ATOM 834 O O . ALA A 1 118 ? -0.450 -14.810 -0.338 1.00 96.19 118 ALA A O 1
ATOM 835 N N . ALA A 1 119 ? 1.425 -14.722 -1.564 1.00 94.38 119 ALA A N 1
ATOM 836 C CA . ALA A 1 119 ? 2.065 -13.697 -0.745 1.00 94.38 119 ALA A CA 1
ATOM 837 C C . ALA A 1 119 ? 1.264 -12.387 -0.741 1.00 94.38 119 ALA A C 1
ATOM 839 O O . ALA A 1 119 ? 1.051 -11.821 0.325 1.00 94.38 119 ALA A O 1
ATOM 840 N N . VAL A 1 120 ? 0.766 -11.937 -1.900 1.00 95.31 120 VAL A N 1
ATOM 841 C CA . VAL A 1 120 ? -0.103 -10.750 -1.989 1.00 95.31 120 VAL A CA 1
ATOM 842 C C . VAL A 1 120 ? -1.399 -10.957 -1.207 1.00 95.31 120 VAL A C 1
ATOM 844 O O . VAL A 1 120 ? -1.762 -10.093 -0.413 1.00 95.31 120 VAL A O 1
ATOM 847 N N . ALA A 1 121 ? -2.066 -12.102 -1.375 1.00 96.06 121 ALA A N 1
ATOM 848 C CA . ALA A 1 121 ? -3.301 -12.420 -0.660 1.00 96.06 121 ALA A CA 1
ATOM 849 C C . ALA A 1 121 ? -3.104 -12.395 0.862 1.00 96.06 121 ALA A C 1
ATOM 851 O O . ALA A 1 121 ? -3.862 -11.733 1.565 1.00 96.06 121 ALA A O 1
ATOM 852 N N . LEU A 1 122 ? -2.043 -13.047 1.352 1.00 96.50 122 LEU A N 1
ATOM 853 C CA . LEU A 1 122 ? -1.674 -13.050 2.769 1.00 96.50 122 LEU A CA 1
ATOM 854 C C . LEU A 1 122 ? -1.407 -11.638 3.294 1.00 96.50 122 LEU A C 1
ATOM 856 O O . LEU A 1 122 ? -1.731 -11.331 4.436 1.00 96.50 122 LEU A O 1
ATOM 860 N N . LEU A 1 123 ? -0.809 -10.774 2.475 1.00 95.25 123 LEU A N 1
ATOM 861 C CA . LEU A 1 123 ? -0.463 -9.415 2.874 1.00 95.25 123 LEU A CA 1
ATOM 862 C C . LEU A 1 123 ? -1.702 -8.509 2.928 1.00 95.25 123 LEU A C 1
ATOM 864 O O . LEU A 1 123 ? -1.847 -7.751 3.885 1.00 95.25 123 LEU A O 1
ATOM 868 N N . VAL A 1 124 ? -2.625 -8.632 1.965 1.00 96.19 124 VAL A N 1
ATOM 869 C CA . VAL A 1 124 ? -3.926 -7.934 1.992 1.00 96.19 124 VAL A CA 1
ATOM 870 C C . VAL A 1 124 ? -4.746 -8.384 3.199 1.00 96.19 124 VAL A C 1
ATOM 872 O O . VAL A 1 124 ? -5.207 -7.538 3.965 1.00 96.19 124 VAL A O 1
ATOM 875 N N . ASP A 1 125 ? -4.878 -9.697 3.394 1.00 95.62 125 ASP A N 1
ATOM 876 C CA . ASP A 1 125 ? -5.600 -10.285 4.523 1.00 95.62 125 ASP A CA 1
ATOM 877 C C . ASP A 1 125 ? -5.017 -9.818 5.863 1.00 95.62 125 ASP A C 1
ATOM 879 O O . ASP A 1 125 ? -5.729 -9.293 6.721 1.00 95.62 125 ASP A O 1
ATOM 883 N N . ARG A 1 126 ? -3.686 -9.873 6.005 1.00 94.44 126 ARG A N 1
ATOM 884 C CA . ARG A 1 126 ? -3.007 -9.407 7.216 1.00 94.44 126 ARG A CA 1
ATOM 885 C C . ARG A 1 126 ? -3.237 -7.920 7.476 1.00 94.44 126 ARG A C 1
ATOM 887 O O . ARG A 1 126 ? -3.420 -7.542 8.633 1.00 94.44 126 ARG A O 1
ATOM 894 N N . CYS A 1 127 ? -3.227 -7.082 6.438 1.00 94.94 127 CYS A N 1
ATOM 895 C CA . CYS A 1 127 ? -3.543 -5.662 6.571 1.00 94.94 127 CYS A CA 1
ATOM 896 C C . CYS A 1 127 ? -4.986 -5.444 7.036 1.00 94.94 127 CYS A C 1
ATOM 898 O O . CYS A 1 127 ? -5.188 -4.675 7.971 1.00 94.94 127 CYS A O 1
ATOM 900 N N . LEU A 1 128 ? -5.962 -6.137 6.443 1.00 93.75 128 LEU A N 1
ATOM 901 C CA . LEU A 1 128 ? -7.367 -6.044 6.851 1.00 93.75 128 LEU A CA 1
ATOM 902 C C . LEU A 1 128 ? -7.566 -6.500 8.301 1.00 93.75 128 LEU A C 1
ATOM 904 O O . LEU A 1 128 ? -8.203 -5.791 9.074 1.00 93.75 128 LEU A O 1
ATOM 908 N N . ALA A 1 129 ? -6.969 -7.626 8.694 1.00 92.00 129 ALA A N 1
ATOM 909 C CA . ALA A 1 129 ? -7.077 -8.162 10.049 1.00 92.00 129 ALA A CA 1
ATOM 910 C C . ALA A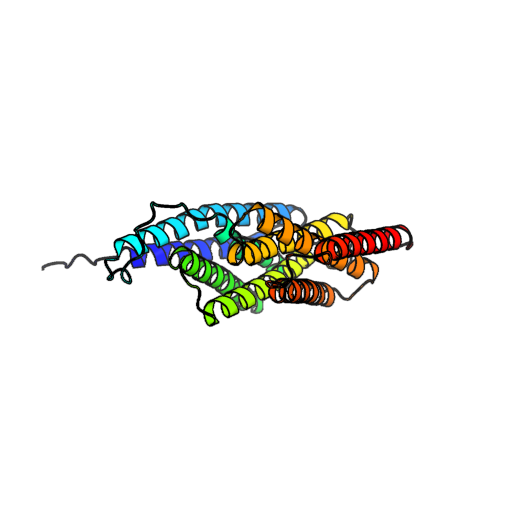 1 129 ? -6.473 -7.222 11.109 1.00 92.00 129 ALA A C 1
ATOM 912 O O . ALA A 1 129 ? -7.082 -6.981 12.151 1.00 92.00 129 ALA A O 1
ATOM 913 N N . ILE A 1 130 ? -5.288 -6.657 10.844 1.00 91.06 130 ILE A N 1
ATOM 914 C CA . ILE A 1 130 ? -4.659 -5.674 11.742 1.00 91.06 130 ILE A CA 1
ATOM 915 C C . ILE A 1 130 ? -5.537 -4.426 11.873 1.00 91.06 130 ILE A C 1
ATOM 917 O O . ILE A 1 130 ? -5.722 -3.902 12.970 1.00 91.06 130 ILE A O 1
ATOM 921 N N . GLU A 1 131 ? -6.068 -3.932 10.758 1.00 92.00 131 GLU A N 1
ATOM 922 C CA . GLU A 1 131 ? -6.867 -2.710 10.733 1.00 92.00 131 GLU A CA 1
ATOM 923 C C . GLU A 1 131 ? -8.214 -2.891 11.434 1.00 92.00 131 GLU A C 1
ATOM 925 O O . GLU A 1 131 ? -8.604 -2.043 12.239 1.00 92.00 131 GLU A O 1
ATOM 930 N N . ALA A 1 132 ? -8.865 -4.036 11.239 1.00 89.56 132 ALA A N 1
ATOM 931 C CA . ALA A 1 132 ? -10.047 -4.418 11.996 1.00 89.56 132 ALA A CA 1
ATOM 932 C C . ALA A 1 132 ? -9.776 -4.486 13.502 1.00 89.56 132 ALA A C 1
ATOM 934 O O . ALA A 1 132 ? -10.511 -3.891 14.293 1.00 89.56 132 ALA A O 1
ATOM 935 N N . GLN A 1 133 ? -8.673 -5.124 13.905 1.00 87.38 133 GLN A N 1
ATOM 936 C CA . GLN A 1 133 ? -8.273 -5.194 15.310 1.00 87.38 133 GLN A CA 1
ATOM 937 C C . GLN A 1 133 ? -8.067 -3.791 15.903 1.00 87.38 133 GLN A C 1
ATOM 939 O O . GLN A 1 133 ? -8.561 -3.509 16.993 1.00 87.38 133 GLN A O 1
ATOM 944 N N . ILE A 1 134 ? -7.404 -2.878 15.181 1.00 86.50 134 ILE A N 1
ATOM 945 C CA . ILE A 1 134 ? -7.220 -1.481 15.618 1.00 86.50 134 ILE A CA 1
ATOM 946 C C . ILE A 1 134 ? -8.565 -0.749 15.736 1.00 86.50 134 ILE A C 1
ATOM 948 O O . ILE A 1 134 ? -8.761 0.047 16.658 1.00 86.50 134 ILE A O 1
ATOM 952 N N . VAL A 1 135 ? -9.484 -0.984 14.795 1.00 86.06 135 VAL A N 1
ATOM 953 C CA . VAL A 1 135 ? -10.814 -0.360 14.781 1.00 86.06 135 VAL A CA 1
ATOM 954 C C . VAL A 1 135 ? -11.666 -0.824 15.959 1.00 86.06 135 VAL A C 1
ATOM 956 O O . VAL A 1 135 ? -12.412 0.001 16.492 1.00 86.06 135 VAL A O 1
ATOM 959 N N . VAL A 1 136 ? -11.535 -2.085 16.374 1.00 82.44 136 VAL A N 1
ATOM 960 C CA . VAL A 1 136 ? -12.230 -2.656 17.536 1.00 82.44 136 VAL A CA 1
ATOM 961 C C . VAL A 1 136 ? -11.571 -2.210 18.849 1.00 82.44 136 VAL A C 1
ATOM 963 O O . VAL A 1 136 ? -12.259 -1.758 19.763 1.00 82.44 136 VAL A O 1
ATOM 966 N N . ASP A 1 137 ? -10.240 -2.245 18.942 1.00 77.88 137 ASP A N 1
ATOM 967 C CA . ASP A 1 137 ? -9.493 -2.103 20.203 1.00 77.88 137 ASP A CA 1
ATOM 968 C C . ASP A 1 137 ? -8.951 -0.675 20.449 1.00 77.88 137 ASP A C 1
ATOM 970 O O . ASP A 1 137 ? -7.838 -0.479 20.947 1.00 77.88 137 ASP A O 1
ATOM 974 N N . ARG A 1 138 ? -9.745 0.359 20.105 1.00 68.69 138 ARG A N 1
ATOM 975 C CA . ARG A 1 138 ? -9.373 1.804 20.040 1.00 68.69 138 ARG A CA 1
ATOM 976 C C . ARG A 1 138 ? -8.745 2.423 21.314 1.00 68.69 138 ARG A C 1
ATOM 978 O O . ARG A 1 138 ? -8.485 3.627 21.330 1.00 68.69 138 ARG A O 1
ATOM 985 N N . GLY A 1 139 ? -8.534 1.663 22.391 1.00 58.75 139 GLY A N 1
ATOM 986 C CA . GLY A 1 139 ? -8.064 2.139 23.696 1.00 58.75 139 GLY A CA 1
ATOM 987 C C . GLY A 1 139 ? -6.600 1.845 24.040 1.00 58.75 139 GLY A C 1
ATOM 988 O O . GLY A 1 139 ? -5.989 2.655 24.739 1.00 58.75 139 GLY A O 1
ATOM 989 N N . SER A 1 140 ? -6.006 0.739 23.577 1.00 64.31 140 SER A N 1
ATOM 990 C CA . SER A 1 140 ? -4.604 0.428 23.905 1.00 64.31 140 SER A CA 1
ATOM 991 C C . SER A 1 140 ? -4.011 -0.662 23.012 1.00 64.31 140 SER A C 1
ATOM 993 O O . SER A 1 140 ? -4.098 -1.842 23.334 1.00 64.31 140 SER A O 1
ATOM 995 N N . LEU A 1 141 ? -3.322 -0.268 21.940 1.00 76.62 141 LEU A N 1
ATOM 996 C CA . LEU A 1 141 ? -2.456 -1.196 21.209 1.00 76.62 141 LEU A CA 1
ATOM 997 C C . LEU A 1 141 ? -1.330 -1.675 22.128 1.00 76.62 141 LEU A C 1
ATOM 999 O O . LEU A 1 141 ? -0.613 -0.838 22.706 1.00 76.62 141 LEU A O 1
ATOM 1003 N N . SER A 1 142 ? -1.158 -2.994 22.236 1.00 81.75 142 SER A N 1
ATOM 1004 C CA . SER A 1 142 ? -0.008 -3.581 22.924 1.00 81.75 142 SER A CA 1
ATOM 1005 C C . SER A 1 142 ? 1.296 -3.204 22.206 1.00 81.75 142 SER A C 1
ATOM 1007 O O . SER A 1 142 ? 1.292 -2.783 21.045 1.00 81.75 142 SER A O 1
ATOM 1009 N N . ASP A 1 143 ? 2.437 -3.317 22.887 1.00 81.88 143 ASP A N 1
ATOM 1010 C CA . ASP A 1 143 ? 3.733 -3.038 22.251 1.00 81.88 143 ASP A CA 1
ATOM 1011 C C . ASP A 1 143 ? 4.018 -4.004 21.088 1.00 81.88 143 ASP A C 1
ATOM 1013 O O . ASP A 1 143 ? 4.616 -3.599 20.087 1.00 81.88 143 ASP A O 1
ATOM 1017 N N . ASP A 1 144 ? 3.538 -5.246 21.181 1.00 83.12 144 ASP A N 1
ATOM 1018 C CA . ASP A 1 144 ? 3.664 -6.243 20.119 1.00 83.12 144 ASP A CA 1
ATOM 1019 C C . ASP A 1 144 ? 2.771 -5.909 18.918 1.00 83.12 144 ASP A C 1
ATOM 1021 O O . ASP A 1 144 ? 3.245 -5.976 17.781 1.00 83.12 144 ASP A O 1
ATOM 1025 N N . ASP A 1 145 ? 1.546 -5.417 19.137 1.00 83.56 145 ASP A N 1
ATOM 1026 C CA . ASP A 1 145 ? 0.684 -4.939 18.045 1.00 83.56 145 ASP A CA 1
ATOM 1027 C C . ASP A 1 145 ? 1.312 -3.734 17.339 1.00 83.56 145 ASP A C 1
ATOM 1029 O O . ASP A 1 145 ? 1.349 -3.669 16.110 1.00 83.56 145 ASP A O 1
ATOM 1033 N N . ARG A 1 146 ? 1.891 -2.788 18.094 1.00 82.75 146 ARG A N 1
ATOM 1034 C CA . ARG A 1 146 ? 2.589 -1.634 17.499 1.00 82.75 146 ARG A CA 1
ATOM 1035 C C . ARG A 1 146 ? 3.783 -2.065 16.653 1.00 82.75 146 ARG A C 1
ATOM 1037 O O . ARG A 1 146 ? 4.009 -1.482 15.590 1.00 82.75 146 ARG A O 1
ATOM 1044 N N . ARG A 1 147 ? 4.546 -3.066 17.105 1.00 84.75 147 ARG A N 1
ATOM 1045 C CA . ARG A 1 147 ? 5.652 -3.652 16.329 1.00 84.75 147 ARG A CA 1
ATOM 1046 C C . ARG A 1 147 ? 5.139 -4.349 15.075 1.00 84.75 147 ARG A C 1
ATOM 1048 O O . ARG A 1 147 ? 5.708 -4.129 14.009 1.00 84.75 147 ARG A O 1
ATOM 1055 N N . ALA A 1 148 ? 4.062 -5.125 15.181 1.00 85.38 148 ALA A N 1
ATOM 1056 C CA . ALA A 1 148 ? 3.446 -5.805 14.046 1.00 85.38 148 ALA A CA 1
ATOM 1057 C C . ALA A 1 148 ? 2.935 -4.808 12.996 1.00 85.38 148 ALA A C 1
ATOM 1059 O O . ALA A 1 148 ? 3.193 -4.987 11.805 1.00 85.38 148 ALA A O 1
ATOM 1060 N N . VAL A 1 149 ? 2.288 -3.721 13.425 1.00 87.94 149 VAL A N 1
ATOM 1061 C CA . VAL A 1 149 ? 1.849 -2.633 12.541 1.00 87.94 149 VAL A CA 1
ATOM 1062 C C . VAL A 1 149 ? 3.044 -1.973 11.861 1.00 87.94 149 VAL A C 1
ATOM 1064 O O . VAL A 1 149 ? 3.032 -1.815 10.646 1.00 87.94 149 VAL A O 1
ATOM 1067 N N . LEU A 1 150 ? 4.099 -1.625 12.606 1.00 85.88 150 LEU A N 1
ATOM 1068 C CA . LEU A 1 150 ? 5.312 -1.028 12.032 1.00 85.88 150 LEU A CA 1
ATOM 1069 C C . LEU A 1 150 ? 5.976 -1.945 11.001 1.00 85.88 150 LEU A C 1
ATOM 1071 O O . LEU A 1 150 ? 6.308 -1.486 9.910 1.00 85.88 150 LEU A O 1
ATOM 1075 N N . ALA A 1 151 ? 6.140 -3.228 11.326 1.00 88.25 151 ALA A N 1
ATOM 1076 C CA . ALA A 1 151 ? 6.694 -4.215 10.406 1.00 88.25 151 ALA A CA 1
ATOM 1077 C C . ALA A 1 151 ? 5.835 -4.336 9.140 1.00 88.25 151 ALA A C 1
ATOM 1079 O O . ALA A 1 151 ? 6.369 -4.350 8.033 1.00 88.25 151 ALA A O 1
ATOM 1080 N N . THR A 1 152 ? 4.509 -4.336 9.304 1.00 91.31 152 THR A N 1
ATOM 1081 C CA . THR A 1 152 ? 3.561 -4.365 8.186 1.00 91.31 152 THR A CA 1
ATOM 1082 C C . THR A 1 152 ? 3.709 -3.112 7.329 1.00 91.31 152 THR A C 1
ATOM 1084 O O . THR A 1 152 ? 3.939 -3.235 6.138 1.00 91.31 152 THR A O 1
ATOM 1087 N N . VAL A 1 153 ? 3.693 -1.909 7.911 1.00 92.44 153 VAL A N 1
ATOM 1088 C CA . VAL A 1 153 ? 3.863 -0.641 7.176 1.00 92.44 153 VAL A CA 1
ATOM 1089 C C . VAL A 1 153 ? 5.158 -0.635 6.355 1.00 92.44 153 VAL A C 1
ATOM 1091 O O . VAL A 1 153 ? 5.140 -0.215 5.202 1.00 92.44 153 VAL A O 1
ATOM 1094 N N . VAL A 1 154 ? 6.273 -1.114 6.916 1.00 89.56 154 VAL A N 1
ATOM 1095 C CA . VAL A 1 154 ? 7.562 -1.192 6.202 1.00 89.56 154 VAL A CA 1
ATOM 1096 C C . VAL A 1 154 ? 7.502 -2.194 5.050 1.00 89.56 154 VAL A C 1
ATOM 1098 O O . VAL A 1 154 ? 7.967 -1.891 3.952 1.00 89.56 154 VAL A O 1
ATOM 1101 N N . LEU A 1 155 ? 6.903 -3.365 5.274 1.00 91.75 155 LEU A N 1
ATOM 1102 C CA . LEU A 1 155 ? 6.722 -4.377 4.235 1.00 91.75 155 LEU A CA 1
ATOM 1103 C C . LEU A 1 155 ? 5.824 -3.860 3.098 1.00 91.75 155 LEU A C 1
ATOM 1105 O O . LEU A 1 155 ? 6.141 -4.055 1.925 1.00 91.75 155 LEU A O 1
ATOM 1109 N N . VAL A 1 156 ? 4.745 -3.153 3.442 1.00 95.88 156 VAL A N 1
ATOM 1110 C CA . VAL A 1 156 ? 3.840 -2.501 2.487 1.00 95.88 156 VAL A CA 1
ATOM 1111 C C . VAL A 1 156 ? 4.554 -1.389 1.719 1.00 95.88 156 VAL A C 1
ATOM 1113 O O . VAL A 1 156 ? 4.359 -1.284 0.513 1.00 95.88 156 VAL A O 1
ATOM 1116 N N . ALA A 1 157 ? 5.405 -0.594 2.375 1.00 92.88 157 ALA A N 1
ATOM 1117 C CA . ALA A 1 157 ? 6.206 0.434 1.707 1.00 92.88 157 ALA A CA 1
ATOM 1118 C C . ALA A 1 157 ? 7.127 -0.185 0.651 1.00 92.88 157 ALA A C 1
ATOM 1120 O O . ALA A 1 157 ? 7.111 0.240 -0.502 1.00 92.88 157 ALA A O 1
ATOM 1121 N N . PHE A 1 158 ? 7.860 -1.238 1.026 1.00 90.31 158 PHE A N 1
ATOM 1122 C CA . PHE A 1 158 ? 8.720 -1.968 0.098 1.00 90.31 158 PHE A CA 1
ATOM 1123 C C . PHE A 1 158 ? 7.936 -2.521 -1.092 1.00 90.31 158 PHE A C 1
ATOM 1125 O O . PHE A 1 158 ? 8.306 -2.273 -2.239 1.00 90.31 158 PHE A O 1
ATOM 1132 N N . ALA A 1 159 ? 6.828 -3.218 -0.831 1.00 93.50 159 ALA A N 1
ATOM 1133 C CA . ALA A 1 159 ? 5.969 -3.744 -1.885 1.00 93.50 159 ALA A CA 1
ATOM 1134 C C . ALA A 1 159 ? 5.433 -2.621 -2.790 1.00 93.50 159 ALA A C 1
ATOM 1136 O O . ALA A 1 159 ? 5.420 -2.776 -4.008 1.00 93.50 159 ALA A O 1
ATOM 1137 N N . GLY A 1 160 ? 5.038 -1.487 -2.207 1.00 94.50 160 GLY A N 1
ATOM 1138 C CA . GLY A 1 160 ? 4.563 -0.300 -2.914 1.00 94.50 160 GLY A CA 1
ATOM 1139 C C . GLY A 1 160 ? 5.586 0.246 -3.902 1.00 94.50 160 GLY A C 1
ATOM 1140 O O . GLY A 1 160 ? 5.276 0.361 -5.086 1.00 94.50 160 GLY A O 1
ATOM 1141 N N . PHE A 1 161 ? 6.812 0.504 -3.443 1.00 92.88 161 PHE A N 1
ATOM 1142 C CA . PHE A 1 161 ? 7.892 1.021 -4.294 1.00 92.88 161 PHE A CA 1
ATOM 1143 C C . PHE A 1 161 ? 8.297 0.020 -5.384 1.00 92.88 161 PHE A C 1
ATOM 1145 O O . PHE A 1 161 ? 8.517 0.391 -6.535 1.00 92.88 161 PHE A O 1
ATOM 1152 N N . VAL A 1 162 ? 8.333 -1.276 -5.055 1.00 91.19 162 VAL A N 1
ATOM 1153 C CA . VAL A 1 162 ? 8.559 -2.342 -6.044 1.00 91.19 162 VAL A CA 1
ATOM 1154 C C . VAL A 1 162 ? 7.437 -2.369 -7.087 1.00 91.19 162 VAL A C 1
ATOM 1156 O O . VAL A 1 162 ? 7.704 -2.495 -8.281 1.00 91.19 162 VAL A O 1
ATOM 1159 N N . GLY A 1 163 ? 6.185 -2.225 -6.651 1.00 92.12 163 GLY A N 1
ATOM 1160 C CA . GLY A 1 163 ? 5.019 -2.187 -7.524 1.00 92.12 163 GLY A CA 1
ATOM 1161 C C . GLY A 1 163 ? 5.059 -1.006 -8.493 1.00 92.12 163 GLY A C 1
ATOM 1162 O O . GLY A 1 163 ? 4.892 -1.211 -9.695 1.00 92.12 163 GLY A O 1
ATOM 1163 N N . VAL A 1 164 ? 5.342 0.203 -7.996 1.00 91.94 164 VAL A N 1
ATOM 1164 C CA . VAL A 1 164 ? 5.506 1.417 -8.818 1.00 91.94 164 VAL A CA 1
ATOM 1165 C C . VAL A 1 164 ? 6.583 1.211 -9.880 1.00 91.94 164 VAL A C 1
ATOM 1167 O O . VAL A 1 164 ? 6.306 1.386 -11.068 1.00 91.94 164 VAL A O 1
ATOM 1170 N N . ALA A 1 165 ? 7.772 0.755 -9.473 1.00 87.88 165 ALA A N 1
ATOM 1171 C CA . ALA A 1 165 ? 8.886 0.509 -10.387 1.00 87.88 165 ALA A CA 1
ATOM 1172 C C . ALA A 1 165 ? 8.551 -0.537 -11.469 1.00 87.88 165 ALA A C 1
ATOM 1174 O O . ALA A 1 165 ? 8.999 -0.424 -12.609 1.00 87.88 165 ALA A O 1
ATOM 1175 N N . ALA A 1 166 ? 7.735 -1.542 -11.142 1.00 89.38 166 ALA A N 1
ATOM 1176 C CA . ALA A 1 166 ? 7.338 -2.599 -12.072 1.00 89.38 166 ALA A CA 1
ATOM 1177 C C . ALA A 1 166 ? 6.248 -2.195 -13.079 1.00 89.38 166 ALA A C 1
ATOM 1179 O O . ALA A 1 166 ? 6.039 -2.898 -14.070 1.00 89.38 166 ALA A O 1
ATOM 1180 N N . MET A 1 167 ? 5.532 -1.095 -12.837 1.00 87.94 167 MET A N 1
ATOM 1181 C CA . MET A 1 167 ? 4.463 -0.609 -13.720 1.00 87.94 167 MET A CA 1
ATOM 1182 C C . MET A 1 167 ? 4.951 0.386 -14.784 1.00 87.94 167 MET A C 1
ATOM 1184 O O . MET A 1 167 ? 4.143 0.857 -15.588 1.00 87.94 167 MET A O 1
ATOM 1188 N N . VAL A 1 168 ? 6.252 0.685 -14.821 1.00 81.12 168 VAL A N 1
ATOM 1189 C CA . VAL A 1 168 ? 6.890 1.548 -15.825 1.00 81.12 168 VAL A CA 1
ATOM 1190 C C . VAL A 1 168 ? 6.992 0.816 -17.175 1.00 81.12 168 VAL A C 1
ATOM 1192 O O . VAL A 1 168 ? 7.624 -0.244 -17.246 1.00 81.12 168 VAL A O 1
ATOM 1195 N N . PRO A 1 169 ? 6.377 1.339 -18.258 1.00 63.31 169 PRO A N 1
ATOM 1196 C CA . PRO A 1 169 ? 6.559 0.802 -19.607 1.00 63.31 169 PRO A CA 1
ATOM 1197 C C . PRO A 1 169 ? 8.042 0.724 -19.996 1.00 63.31 169 PRO A C 1
ATOM 1199 O O . PRO A 1 169 ? 8.766 1.688 -19.807 1.00 63.31 169 PRO A O 1
ATOM 1202 N N . GLY A 1 170 ? 8.485 -0.406 -20.561 1.00 60.78 170 GLY A N 1
ATOM 1203 C CA . GLY A 1 170 ? 9.881 -0.631 -20.980 1.00 60.78 170 GLY A CA 1
ATOM 1204 C C . GLY A 1 170 ? 10.802 -1.209 -19.897 1.00 60.78 170 GLY A C 1
ATOM 1205 O O . GLY A 1 170 ? 11.963 -1.506 -20.171 1.00 60.78 170 GLY A O 1
ATOM 1206 N N . GLY A 1 171 ? 10.268 -1.447 -18.696 1.00 53.84 171 GLY A N 1
ATOM 1207 C CA . GLY A 1 171 ? 11.045 -1.920 -17.561 1.00 53.84 171 GLY A CA 1
ATOM 1208 C C . GLY A 1 171 ? 11.849 -0.790 -16.909 1.00 53.84 171 GLY A C 1
ATOM 1209 O O . GLY A 1 171 ? 11.789 0.366 -17.332 1.00 53.84 171 GLY A O 1
ATOM 1210 N N . PRO A 1 172 ? 12.589 -1.101 -15.842 1.00 49.50 172 PRO A N 1
ATOM 1211 C CA . PRO A 1 172 ? 13.365 -0.103 -15.125 1.00 49.50 172 PRO A CA 1
ATOM 1212 C C . PRO A 1 172 ? 14.540 0.373 -15.998 1.00 49.50 172 PRO A C 1
ATOM 1214 O O . PRO A 1 172 ? 15.526 -0.345 -16.159 1.00 49.50 172 PRO A O 1
ATOM 1217 N N . GLY A 1 173 ? 14.399 1.562 -16.592 1.00 49.94 173 GLY A N 1
ATOM 1218 C CA . GLY A 1 173 ? 15.382 2.166 -17.501 1.00 49.94 173 GLY A CA 1
ATOM 1219 C C . GLY A 1 173 ? 14.815 2.782 -18.788 1.00 49.94 173 GLY A C 1
ATOM 1220 O O . GLY A 1 173 ? 15.587 3.307 -19.584 1.00 49.94 173 GLY A O 1
ATOM 1221 N N . ALA A 1 174 ? 13.501 2.731 -19.026 1.00 50.88 174 ALA A N 1
ATOM 1222 C CA . ALA A 1 174 ? 12.887 3.365 -20.194 1.00 50.88 174 ALA A CA 1
ATOM 1223 C C . ALA A 1 174 ? 12.447 4.810 -19.902 1.00 50.88 174 ALA A C 1
ATOM 1225 O O . ALA A 1 174 ? 11.753 5.061 -18.919 1.00 50.88 174 ALA A O 1
ATOM 1226 N N . SER A 1 175 ? 12.840 5.751 -20.772 1.00 55.78 175 SER A N 1
ATOM 1227 C CA . SER A 1 175 ? 12.564 7.182 -20.610 1.00 55.78 175 SER A CA 1
ATOM 1228 C C . SER A 1 175 ? 11.079 7.490 -20.815 1.00 55.78 175 SER A C 1
ATOM 1230 O O . SER A 1 175 ? 10.582 7.568 -21.942 1.00 55.78 175 SER A O 1
ATOM 1232 N N . ILE A 1 176 ? 10.370 7.691 -19.718 1.00 51.75 176 ILE A N 1
ATOM 1233 C CA . ILE A 1 176 ? 9.052 8.319 -19.684 1.00 51.75 176 ILE A CA 1
ATOM 1234 C C . ILE A 1 176 ? 9.224 9.472 -18.719 1.00 51.75 176 ILE A C 1
ATOM 1236 O O . ILE A 1 176 ? 9.781 9.222 -17.662 1.00 51.75 176 ILE A O 1
ATOM 1240 N N . ASP A 1 177 ? 8.762 10.678 -19.064 1.00 60.72 177 ASP A N 1
ATOM 1241 C CA . ASP A 1 177 ? 8.814 11.890 -18.230 1.00 60.72 177 ASP A CA 1
ATOM 1242 C C . ASP A 1 177 ? 8.840 11.574 -16.714 1.00 60.72 177 ASP A C 1
ATOM 1244 O O . ASP A 1 177 ? 7.798 11.368 -16.095 1.00 60.72 177 ASP A O 1
ATOM 1248 N N . ASP A 1 178 ? 10.042 11.492 -16.123 1.00 67.44 178 ASP A N 1
ATOM 1249 C CA . ASP A 1 178 ? 10.361 10.711 -14.902 1.00 67.44 178 ASP A CA 1
ATOM 1250 C C . ASP A 1 178 ? 9.655 11.181 -13.612 1.00 67.44 178 ASP A C 1
ATOM 1252 O O . ASP A 1 178 ? 9.728 10.552 -12.550 1.00 67.44 178 ASP A O 1
ATOM 1256 N N . TRP A 1 179 ? 8.926 12.294 -13.684 1.00 73.75 179 TRP A N 1
ATOM 1257 C CA . TRP A 1 179 ? 8.288 12.939 -12.543 1.00 73.75 179 TRP A CA 1
ATOM 1258 C C . TRP A 1 179 ? 7.084 12.163 -11.989 1.00 73.75 179 TRP A C 1
ATOM 1260 O O . TRP A 1 179 ? 6.794 12.278 -10.795 1.00 73.75 179 TRP A O 1
ATOM 1270 N N . TRP A 1 180 ? 6.386 11.356 -12.800 1.00 79.75 180 TRP A N 1
ATOM 1271 C CA . TRP A 1 180 ? 5.221 10.597 -12.322 1.00 79.75 180 TRP A CA 1
ATOM 1272 C C . TRP A 1 180 ? 5.622 9.423 -11.413 1.00 79.75 180 TRP A C 1
ATOM 1274 O O . TRP A 1 180 ? 4.903 9.121 -10.462 1.00 79.75 180 TRP A O 1
ATOM 1284 N N . LEU A 1 181 ? 6.790 8.815 -11.651 1.00 82.38 181 LEU A N 1
ATOM 1285 C CA . LEU A 1 181 ? 7.392 7.772 -10.808 1.00 82.38 181 LEU A CA 1
ATOM 1286 C C . LEU A 1 181 ? 7.709 8.309 -9.414 1.00 82.38 181 LEU A C 1
ATOM 1288 O O . LEU A 1 181 ? 7.244 7.781 -8.405 1.00 82.38 181 LEU A O 1
ATOM 1292 N N . VAL A 1 182 ? 8.428 9.433 -9.386 1.00 86.94 182 VAL A N 1
ATOM 1293 C CA . VAL A 1 182 ? 8.752 10.165 -8.159 1.00 86.94 182 VAL A CA 1
ATOM 1294 C C . VAL A 1 182 ? 7.475 10.562 -7.413 1.00 86.94 182 VAL A C 1
ATOM 1296 O O . VAL A 1 182 ? 7.397 10.438 -6.188 1.00 86.94 182 VAL A O 1
ATOM 1299 N N . GLY A 1 183 ? 6.455 11.004 -8.153 1.00 88.81 183 GLY A N 1
ATOM 1300 C CA . GLY A 1 183 ? 5.140 11.329 -7.610 1.00 88.81 183 GLY A CA 1
ATOM 1301 C C . GLY A 1 183 ? 4.429 10.125 -6.990 1.00 88.81 183 GLY A C 1
ATOM 1302 O O . GLY A 1 183 ? 3.875 10.252 -5.899 1.00 88.81 183 GLY A O 1
ATOM 1303 N N . ALA A 1 184 ? 4.466 8.960 -7.640 1.00 90.94 184 ALA A N 1
ATOM 1304 C CA . ALA A 1 184 ? 3.830 7.738 -7.153 1.00 90.94 184 ALA A CA 1
ATOM 1305 C C . ALA A 1 184 ? 4.500 7.208 -5.874 1.00 90.94 184 ALA A C 1
ATOM 1307 O O . ALA A 1 184 ? 3.802 6.935 -4.893 1.00 90.94 184 ALA A O 1
ATOM 1308 N N . ASP A 1 185 ? 5.835 7.148 -5.835 1.00 91.75 185 ASP A N 1
ATOM 1309 C CA . ASP A 1 185 ? 6.578 6.752 -4.629 1.00 91.75 185 ASP A CA 1
ATOM 1310 C C . ASP A 1 185 ? 6.338 7.741 -3.478 1.00 91.75 185 ASP A C 1
ATOM 1312 O O . ASP A 1 185 ? 6.068 7.344 -2.339 1.00 91.75 185 ASP A O 1
ATOM 1316 N N . GLY A 1 186 ? 6.349 9.044 -3.779 1.00 92.75 186 GLY A N 1
ATOM 1317 C CA . GLY A 1 186 ? 6.005 10.093 -2.820 1.00 92.75 186 GLY A CA 1
ATOM 1318 C C . GLY A 1 186 ? 4.573 9.965 -2.289 1.00 92.75 186 GLY A C 1
ATOM 1319 O O . GLY A 1 186 ? 4.348 10.129 -1.088 1.00 92.75 186 GLY A O 1
ATOM 1320 N N . ALA A 1 187 ? 3.604 9.623 -3.143 1.00 94.62 187 ALA A N 1
ATOM 1321 C CA . ALA A 1 187 ? 2.212 9.415 -2.748 1.00 94.62 187 ALA A CA 1
ATOM 1322 C C . ALA A 1 187 ? 2.046 8.183 -1.844 1.00 94.62 187 ALA A C 1
ATOM 1324 O O . ALA A 1 187 ? 1.370 8.268 -0.816 1.00 94.62 187 ALA A O 1
ATOM 1325 N N . ILE A 1 188 ? 2.707 7.064 -2.162 1.00 95.56 188 ILE A N 1
ATOM 1326 C CA . ILE A 1 188 ? 2.725 5.869 -1.303 1.00 95.56 188 ILE A CA 1
ATOM 1327 C C . ILE A 1 188 ? 3.317 6.209 0.067 1.00 95.56 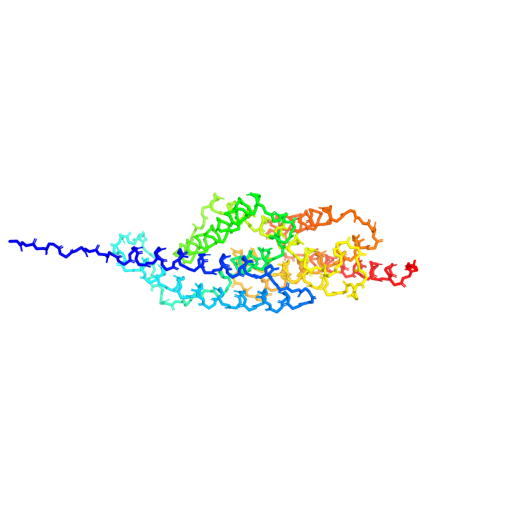188 ILE A C 1
ATOM 1329 O O . ILE A 1 188 ? 2.708 5.918 1.100 1.00 95.56 188 ILE A O 1
ATOM 1333 N N . ALA A 1 189 ? 4.468 6.883 0.093 1.00 94.75 189 ALA A N 1
ATOM 1334 C CA . ALA A 1 189 ? 5.117 7.290 1.333 1.00 94.75 189 ALA A CA 1
ATOM 1335 C C . ALA A 1 189 ? 4.267 8.275 2.147 1.00 94.75 189 ALA A C 1
ATOM 1337 O O . ALA A 1 189 ? 4.211 8.170 3.373 1.00 94.75 189 ALA A O 1
ATOM 1338 N N . PHE A 1 190 ? 3.568 9.198 1.482 1.00 94.56 190 PHE A N 1
ATOM 1339 C CA . PHE A 1 190 ? 2.608 10.092 2.123 1.00 94.56 190 PHE A CA 1
ATOM 1340 C C . PHE A 1 190 ? 1.489 9.300 2.802 1.00 94.56 190 PHE A C 1
ATOM 1342 O O . PHE A 1 190 ? 1.256 9.475 3.996 1.00 94.56 190 PHE A O 1
ATOM 1349 N N . LEU A 1 191 ? 0.827 8.396 2.078 1.00 95.44 191 LEU A N 1
ATOM 1350 C CA . LEU A 1 191 ? -0.287 7.607 2.607 1.00 95.44 191 LEU A CA 1
ATOM 1351 C C . LEU A 1 191 ? 0.150 6.752 3.807 1.00 95.44 191 LEU A C 1
ATOM 1353 O O . LEU A 1 191 ? -0.454 6.821 4.882 1.00 95.44 191 LEU A O 1
ATOM 1357 N N . LEU A 1 192 ? 1.248 6.008 3.670 1.00 93.88 192 LEU A N 1
ATOM 1358 C CA . LEU A 1 192 ? 1.781 5.171 4.750 1.00 93.88 192 LEU A CA 1
ATOM 1359 C C . LEU A 1 192 ? 2.266 6.003 5.945 1.00 93.88 192 LEU A C 1
ATOM 1361 O O . LEU A 1 192 ? 2.021 5.642 7.099 1.00 93.88 192 LEU A O 1
ATOM 1365 N N . GLY A 1 193 ? 2.901 7.147 5.681 1.00 91.19 193 GLY A N 1
ATOM 1366 C CA . GLY A 1 193 ? 3.310 8.110 6.699 1.00 91.19 193 GLY A CA 1
ATOM 1367 C C . GLY A 1 193 ? 2.118 8.708 7.447 1.00 91.19 193 GLY A C 1
ATOM 1368 O O . GLY A 1 193 ? 2.167 8.833 8.672 1.00 91.19 193 GLY A O 1
ATOM 1369 N N . TYR A 1 194 ? 1.025 9.012 6.738 1.00 91.69 194 TYR A N 1
ATOM 1370 C CA . TYR A 1 194 ? -0.231 9.471 7.332 1.00 91.69 194 TYR A CA 1
ATOM 1371 C C . TYR A 1 194 ? -0.810 8.411 8.260 1.00 91.69 194 TYR A C 1
ATOM 1373 O O . TYR A 1 194 ? -1.118 8.730 9.408 1.00 91.69 194 TYR A O 1
ATOM 1381 N N . ARG A 1 195 ? -0.870 7.144 7.826 1.00 92.31 195 ARG A N 1
ATOM 1382 C CA . ARG A 1 195 ? -1.372 6.055 8.672 1.00 92.31 195 ARG A CA 1
ATOM 1383 C C . ARG A 1 195 ? -0.523 5.875 9.930 1.00 92.31 195 ARG A C 1
ATOM 1385 O O . ARG A 1 195 ? -1.059 5.849 11.038 1.00 92.31 195 ARG A O 1
ATOM 1392 N N . ALA A 1 196 ? 0.801 5.838 9.783 1.00 88.38 196 ALA A N 1
ATOM 1393 C CA . ALA A 1 196 ? 1.719 5.724 10.915 1.00 88.38 196 ALA A CA 1
ATOM 1394 C C . ALA A 1 196 ? 1.618 6.918 11.886 1.00 88.38 196 ALA A C 1
ATOM 1396 O O . ALA A 1 196 ? 1.759 6.747 13.101 1.00 88.38 196 ALA A O 1
ATOM 1397 N N . ALA A 1 197 ? 1.369 8.127 11.373 1.00 86.81 197 ALA A N 1
ATOM 1398 C CA . ALA A 1 197 ? 1.203 9.330 12.183 1.00 86.81 197 ALA A CA 1
ATOM 1399 C C . ALA A 1 197 ? -0.172 9.403 12.868 1.00 86.81 197 ALA A C 1
ATOM 1401 O O . ALA A 1 197 ? -0.239 9.797 14.035 1.00 86.81 197 ALA A O 1
ATOM 1402 N N . ALA A 1 198 ? -1.243 8.986 12.189 1.00 86.31 198 ALA A N 1
ATOM 1403 C CA . ALA A 1 198 ? -2.606 8.940 12.722 1.00 86.31 198 ALA A CA 1
ATOM 1404 C C . ALA A 1 198 ? -2.722 8.003 13.935 1.00 86.31 198 ALA A C 1
ATOM 1406 O O . ALA A 1 198 ? -3.465 8.288 14.867 1.00 86.31 198 ALA A O 1
ATOM 1407 N N . LEU A 1 199 ? -1.914 6.939 13.986 1.00 82.94 199 LEU A N 1
ATOM 1408 C CA . LEU A 1 199 ? -1.826 6.055 15.155 1.00 82.94 199 LEU A CA 1
ATOM 1409 C C . LEU A 1 199 ? -1.154 6.703 16.379 1.00 82.94 199 LEU A C 1
ATOM 1411 O O . LEU A 1 199 ? -1.253 6.179 17.486 1.00 82.94 199 LEU A O 1
ATOM 1415 N N . ARG A 1 200 ? -0.435 7.819 16.198 1.00 77.38 200 ARG A N 1
ATOM 1416 C CA . ARG A 1 200 ? 0.351 8.478 17.257 1.00 77.38 200 ARG A CA 1
ATOM 1417 C C . ARG A 1 200 ? -0.218 9.822 17.697 1.00 77.38 200 ARG A C 1
ATOM 1419 O O . ARG A 1 200 ? 0.121 10.287 18.783 1.00 77.38 200 ARG A O 1
ATOM 1426 N N . VAL A 1 201 ? -0.975 10.503 16.838 1.00 72.94 201 VAL A N 1
ATOM 1427 C CA . VAL A 1 201 ? -1.366 11.904 17.038 1.00 72.94 201 VAL A CA 1
ATOM 1428 C C . VAL A 1 201 ? -2.870 12.069 16.882 1.00 72.94 201 VAL A C 1
ATOM 1430 O O . VAL A 1 201 ? -3.466 11.555 15.949 1.00 72.94 201 VAL A O 1
ATOM 1433 N N . VAL A 1 202 ? -3.470 12.856 17.776 1.00 70.38 202 VAL A N 1
ATOM 1434 C CA . VAL A 1 202 ? -4.929 13.049 17.859 1.00 70.38 202 VAL A CA 1
ATOM 1435 C C . VAL A 1 202 ? -5.470 13.983 16.761 1.00 70.38 202 VAL A C 1
ATOM 1437 O O . VAL A 1 202 ? -6.669 14.039 16.522 1.00 70.38 202 VAL A O 1
ATOM 1440 N N . THR A 1 203 ? -4.609 14.747 16.081 1.00 83.75 203 THR A N 1
ATOM 1441 C CA . THR A 1 203 ? -5.032 15.801 15.146 1.00 83.75 203 THR A CA 1
ATOM 1442 C C . THR A 1 203 ? -4.653 15.480 13.702 1.00 83.75 203 THR A C 1
ATOM 1444 O O . THR A 1 203 ? -3.466 15.419 13.373 1.00 83.75 203 THR A O 1
ATOM 1447 N N . VAL A 1 204 ? -5.662 15.412 12.821 1.00 85.88 204 VAL A N 1
ATOM 1448 C CA . VAL A 1 204 ? -5.528 15.176 11.367 1.00 85.88 204 VAL A CA 1
ATOM 1449 C C . VAL A 1 204 ? -4.495 16.100 10.727 1.00 85.88 204 VAL A C 1
ATOM 1451 O O . VAL A 1 204 ? -3.633 15.642 9.989 1.00 85.88 204 VAL A O 1
ATOM 1454 N N . ARG A 1 205 ? -4.505 17.397 11.060 1.00 85.38 205 ARG A N 1
ATOM 1455 C CA . ARG A 1 205 ? -3.549 18.375 10.512 1.00 85.38 205 ARG A CA 1
ATOM 1456 C C . ARG A 1 205 ? -2.091 18.001 10.792 1.00 85.38 205 ARG A C 1
ATOM 1458 O O . ARG A 1 205 ? -1.236 18.174 9.930 1.00 85.38 205 ARG A O 1
ATOM 1465 N N . VAL A 1 206 ? -1.802 17.503 11.994 1.00 84.38 206 VAL A N 1
ATOM 1466 C CA . VAL A 1 206 ? -0.437 17.118 12.379 1.00 84.38 206 VAL A CA 1
ATOM 1467 C C . VAL A 1 206 ? -0.044 15.812 11.696 1.00 84.38 206 VAL A C 1
ATOM 1469 O O . VAL A 1 206 ? 1.087 15.694 11.226 1.00 84.38 206 VAL A O 1
ATOM 1472 N N . ALA A 1 207 ? -0.977 14.864 11.586 1.00 85.88 207 ALA A N 1
ATOM 1473 C CA . ALA A 1 207 ? -0.758 13.630 10.842 1.00 85.88 207 ALA A CA 1
ATOM 1474 C C . ALA A 1 207 ? -0.509 13.906 9.350 1.00 85.88 207 ALA A C 1
ATOM 1476 O O . ALA A 1 207 ? 0.471 13.412 8.802 1.00 85.88 207 ALA A O 1
ATOM 1477 N N . ALA A 1 208 ? -1.317 14.762 8.720 1.00 87.56 208 ALA A N 1
ATOM 1478 C CA . ALA A 1 208 ? -1.177 15.159 7.319 1.00 87.56 208 ALA A CA 1
ATOM 1479 C C . ALA A 1 208 ? 0.136 15.907 7.059 1.00 87.56 208 ALA A C 1
ATOM 1481 O O . ALA A 1 208 ? 0.803 15.666 6.057 1.00 87.56 208 ALA A O 1
ATOM 1482 N N . TRP A 1 209 ? 0.559 16.775 7.981 1.00 87.50 209 TRP A N 1
ATOM 1483 C CA . TRP A 1 209 ? 1.859 17.426 7.848 1.00 87.50 209 TRP A CA 1
ATOM 1484 C C . TRP A 1 209 ? 3.020 16.440 8.005 1.00 87.50 209 TRP A C 1
ATOM 1486 O O . TRP A 1 209 ? 3.990 16.503 7.255 1.00 87.50 209 TRP A O 1
ATOM 1496 N N . SER A 1 210 ? 2.928 15.503 8.953 1.00 86.00 210 SER A N 1
ATOM 1497 C CA . SER A 1 210 ? 3.929 14.439 9.076 1.00 86.00 210 SER A CA 1
ATOM 1498 C C . SER A 1 210 ? 3.980 13.592 7.807 1.00 86.00 210 SER A C 1
ATOM 1500 O O . SER A 1 210 ? 5.064 13.291 7.331 1.00 86.00 210 SER A O 1
ATOM 1502 N N . ALA A 1 211 ? 2.830 13.236 7.240 1.00 89.25 211 ALA A N 1
ATOM 1503 C CA . ALA A 1 211 ? 2.728 12.512 5.979 1.00 89.25 211 ALA A CA 1
ATOM 1504 C C . ALA A 1 211 ? 3.409 13.257 4.826 1.00 89.25 211 ALA A C 1
ATOM 1506 O O . ALA A 1 211 ? 4.159 12.655 4.059 1.00 89.25 211 ALA A O 1
ATOM 1507 N N . ALA A 1 212 ? 3.218 14.578 4.749 1.00 89.31 212 ALA A N 1
ATOM 1508 C CA . ALA A 1 212 ? 3.866 15.424 3.752 1.00 89.31 212 ALA A CA 1
ATOM 1509 C C . ALA A 1 212 ? 5.397 15.335 3.825 1.00 89.31 212 ALA A C 1
ATOM 1511 O O . ALA A 1 212 ? 6.045 15.283 2.782 1.00 89.31 212 ALA A O 1
ATOM 1512 N N . THR A 1 213 ? 5.987 15.246 5.025 1.00 89.06 213 THR A N 1
ATOM 1513 C CA . THR A 1 213 ? 7.446 15.091 5.146 1.00 89.06 213 THR A CA 1
ATOM 1514 C C . THR A 1 213 ? 7.933 13.708 4.718 1.00 89.06 213 THR A C 1
ATOM 1516 O O . THR A 1 213 ? 8.994 13.634 4.104 1.00 89.06 213 THR A O 1
ATOM 1519 N N . TYR A 1 214 ? 7.166 12.633 4.959 1.00 89.06 214 TYR A N 1
ATOM 1520 C CA . TYR A 1 214 ? 7.482 11.307 4.401 1.00 89.06 214 TYR A CA 1
ATOM 1521 C C . TYR A 1 214 ? 7.442 11.320 2.874 1.00 89.06 214 TYR A C 1
ATOM 1523 O O . TYR A 1 214 ? 8.399 10.882 2.238 1.00 89.06 214 TYR A O 1
ATOM 1531 N N . GLY A 1 215 ? 6.358 11.847 2.295 1.00 90.94 215 GLY A N 1
ATOM 1532 C CA . GLY A 1 215 ? 6.197 11.930 0.845 1.00 90.94 215 GLY A CA 1
ATOM 1533 C C . GLY A 1 215 ? 7.316 12.736 0.191 1.00 90.94 215 GLY A C 1
ATOM 1534 O O . GLY A 1 215 ? 7.934 12.270 -0.761 1.00 90.94 215 GLY A O 1
ATOM 1535 N N . ALA A 1 216 ? 7.649 13.900 0.758 1.00 88.81 216 ALA A N 1
ATOM 1536 C CA . ALA A 1 216 ? 8.745 14.732 0.272 1.00 88.81 216 ALA A CA 1
ATOM 1537 C C . ALA A 1 216 ? 10.108 14.028 0.380 1.00 88.81 216 ALA A C 1
ATOM 1539 O O . ALA A 1 216 ? 10.869 14.033 -0.583 1.00 88.81 216 ALA A O 1
ATOM 1540 N N . ALA A 1 217 ? 10.421 13.400 1.518 1.00 87.44 217 ALA A N 1
ATOM 1541 C CA . ALA A 1 217 ? 11.696 12.707 1.707 1.00 87.44 217 ALA A CA 1
ATOM 1542 C C . ALA A 1 217 ? 11.882 11.554 0.708 1.00 87.44 217 ALA A C 1
ATOM 1544 O O . ALA A 1 217 ? 12.960 11.411 0.129 1.00 87.44 217 ALA A O 1
ATOM 1545 N N . VAL A 1 218 ? 10.831 10.763 0.471 1.00 90.69 218 VAL A N 1
ATOM 1546 C CA . VAL A 1 218 ? 10.865 9.659 -0.498 1.00 90.69 218 VAL A CA 1
ATOM 1547 C C . VAL A 1 218 ? 10.927 10.178 -1.930 1.00 90.69 218 VAL A C 1
ATOM 1549 O O . VAL A 1 218 ? 11.738 9.672 -2.693 1.00 90.69 218 VAL A O 1
ATOM 1552 N N . ALA A 1 219 ? 10.173 11.220 -2.284 1.00 88.62 219 ALA A N 1
ATOM 1553 C CA . ALA A 1 219 ? 10.243 11.824 -3.616 1.00 88.62 219 ALA A CA 1
ATOM 1554 C C . ALA A 1 219 ? 11.650 12.371 -3.931 1.00 88.62 219 ALA A C 1
ATOM 1556 O O . ALA A 1 219 ? 12.201 12.122 -5.003 1.00 88.62 219 ALA A O 1
ATOM 1557 N N . ILE A 1 220 ? 12.278 13.063 -2.973 1.00 84.88 220 ILE A N 1
ATOM 1558 C CA . ILE A 1 220 ? 13.662 13.543 -3.109 1.00 84.88 220 ILE A CA 1
ATOM 1559 C C . ILE A 1 220 ? 14.623 12.359 -3.267 1.00 84.88 220 ILE A C 1
ATOM 1561 O O . ILE A 1 220 ? 15.484 12.380 -4.145 1.00 84.88 220 ILE A O 1
ATOM 1565 N N . GLY A 1 221 ? 14.462 11.317 -2.445 1.00 84.44 221 GLY A N 1
ATOM 1566 C CA . GLY A 1 221 ? 15.254 10.092 -2.542 1.00 84.44 221 GLY A CA 1
ATOM 1567 C C . GLY A 1 221 ? 15.111 9.411 -3.904 1.00 84.44 221 GLY A C 1
ATOM 1568 O O . GLY A 1 221 ? 16.118 9.067 -4.512 1.00 84.44 221 GLY A O 1
ATOM 1569 N N . ALA A 1 222 ? 13.885 9.276 -4.409 1.00 86.12 222 ALA A N 1
ATOM 1570 C CA . ALA A 1 222 ? 13.592 8.645 -5.692 1.00 86.12 222 ALA A CA 1
ATOM 1571 C C . ALA A 1 222 ? 14.229 9.427 -6.843 1.00 86.12 222 ALA A C 1
ATOM 1573 O O . ALA A 1 222 ? 14.938 8.844 -7.661 1.00 86.12 222 ALA A O 1
ATOM 1574 N N . SER A 1 223 ? 14.078 10.755 -6.843 1.00 83.69 223 SER A N 1
ATOM 1575 C CA . SER A 1 223 ? 14.711 11.626 -7.837 1.00 83.69 223 SER A CA 1
ATOM 1576 C C . SER A 1 223 ? 16.242 11.523 -7.808 1.00 83.69 223 SER A C 1
ATOM 1578 O O . SER A 1 223 ? 16.877 11.421 -8.856 1.00 83.69 223 SER A O 1
ATOM 1580 N N . ALA A 1 224 ? 16.848 11.473 -6.617 1.00 81.62 224 ALA A N 1
ATOM 1581 C CA . ALA A 1 224 ? 18.295 11.306 -6.478 1.00 81.62 224 ALA A CA 1
ATOM 1582 C C . ALA A 1 224 ? 18.783 9.934 -6.980 1.00 81.62 224 ALA A C 1
ATOM 1584 O O . ALA A 1 224 ? 19.846 9.842 -7.591 1.00 81.62 224 ALA A O 1
ATOM 1585 N N . MET A 1 225 ? 18.018 8.866 -6.739 1.00 82.12 225 MET A N 1
ATOM 1586 C CA . MET A 1 225 ? 18.358 7.510 -7.190 1.00 82.12 225 MET A CA 1
ATOM 1587 C C . MET A 1 225 ? 18.240 7.349 -8.705 1.00 82.12 225 MET A C 1
ATOM 1589 O O . MET A 1 225 ? 19.087 6.681 -9.300 1.00 82.12 225 MET A O 1
ATOM 1593 N N . GLN A 1 226 ? 17.233 7.980 -9.318 1.00 77.69 226 GLN A N 1
ATOM 1594 C CA . GLN A 1 226 ? 17.100 8.057 -10.775 1.00 77.69 226 GLN A CA 1
ATOM 1595 C C . GLN A 1 226 ? 18.319 8.754 -11.390 1.00 77.69 226 GLN A C 1
ATOM 1597 O O . GLN A 1 226 ? 18.960 8.189 -12.273 1.00 77.69 226 GLN A O 1
ATOM 1602 N N . ALA A 1 227 ? 18.718 9.909 -10.842 1.00 78.44 227 ALA A N 1
ATOM 1603 C CA . ALA A 1 227 ? 19.903 10.639 -11.297 1.00 78.44 227 ALA A CA 1
ATOM 1604 C C . ALA A 1 227 ? 21.211 9.835 -11.142 1.00 78.44 227 ALA A C 1
ATOM 1606 O O . ALA A 1 227 ? 22.162 10.033 -11.891 1.00 78.44 227 ALA A O 1
ATOM 1607 N N . ALA A 1 228 ? 21.272 8.915 -10.174 1.00 77.50 228 ALA A N 1
ATOM 1608 C CA . ALA A 1 228 ? 22.434 8.064 -9.930 1.00 77.50 228 ALA A CA 1
ATOM 1609 C C . ALA A 1 228 ? 22.456 6.766 -10.763 1.00 77.50 228 ALA A C 1
ATOM 1611 O O . ALA A 1 228 ? 23.376 5.963 -10.597 1.00 77.50 228 ALA A O 1
ATOM 1612 N N . THR A 1 229 ? 21.482 6.531 -11.655 1.00 79.25 229 THR A N 1
ATOM 1613 C CA . THR A 1 229 ? 21.398 5.326 -12.513 1.00 79.25 229 THR A CA 1
ATOM 1614 C C . THR A 1 229 ? 21.523 4.007 -11.735 1.00 79.25 229 THR A C 1
ATOM 1616 O O . THR A 1 229 ? 22.164 3.050 -12.176 1.00 79.25 229 THR A O 1
ATOM 1619 N N . LEU A 1 230 ? 20.954 3.957 -10.526 1.00 72.06 230 LEU A N 1
ATOM 1620 C CA . LEU A 1 230 ? 21.083 2.787 -9.658 1.00 72.06 230 LEU A CA 1
ATOM 1621 C C . LEU A 1 230 ? 20.417 1.544 -10.270 1.00 72.06 230 LEU A C 1
ATOM 1623 O O . LEU A 1 230 ? 19.414 1.662 -10.977 1.00 72.06 230 LEU A O 1
ATOM 1627 N N . PRO A 1 231 ? 20.907 0.332 -9.939 1.00 75.44 231 PRO A N 1
ATOM 1628 C CA . PRO A 1 231 ? 20.251 -0.896 -10.349 1.00 75.44 231 PRO A CA 1
ATOM 1629 C C . PRO A 1 231 ? 18.771 -0.920 -9.926 1.00 75.44 231 PRO A C 1
ATOM 1631 O O . PRO A 1 231 ? 18.452 -0.546 -8.792 1.00 75.44 231 PRO A O 1
ATOM 1634 N N . PRO A 1 232 ? 17.871 -1.447 -10.770 1.00 69.06 232 PRO A N 1
ATOM 1635 C CA . PRO A 1 232 ? 16.424 -1.365 -10.570 1.00 69.06 232 PRO A CA 1
ATOM 1636 C C . PRO A 1 232 ? 15.894 -1.860 -9.228 1.00 69.06 232 PRO A C 1
ATOM 1638 O O . PRO A 1 232 ? 14.959 -1.303 -8.669 1.00 69.06 232 PRO A O 1
ATOM 1641 N N . LEU A 1 233 ? 16.488 -2.935 -8.711 1.00 72.50 233 LEU A N 1
ATOM 1642 C CA . LEU A 1 233 ? 16.066 -3.568 -7.460 1.00 72.50 233 LEU A CA 1
ATOM 1643 C C . LEU A 1 233 ? 16.624 -2.852 -6.227 1.00 72.50 233 LEU A C 1
ATOM 1645 O O . LEU A 1 233 ? 16.121 -3.030 -5.119 1.00 72.50 233 LEU A O 1
ATOM 1649 N N . LEU A 1 234 ? 17.664 -2.041 -6.414 1.00 79.38 234 LEU A N 1
ATOM 1650 C CA . LEU A 1 234 ? 18.342 -1.339 -5.337 1.00 79.38 234 LEU A CA 1
ATOM 1651 C C . LEU A 1 234 ? 17.559 -0.081 -4.934 1.00 79.38 234 LEU A C 1
ATOM 1653 O O . LEU A 1 234 ? 17.492 0.236 -3.747 1.00 79.38 234 LEU A O 1
ATOM 1657 N N . ALA A 1 235 ? 16.892 0.579 -5.887 1.00 82.81 235 ALA A N 1
ATOM 1658 C CA . ALA A 1 235 ? 16.104 1.781 -5.620 1.00 82.81 235 ALA A CA 1
ATOM 1659 C C . ALA A 1 235 ? 14.931 1.540 -4.636 1.00 82.81 235 ALA A C 1
ATOM 1661 O O . ALA A 1 235 ? 14.919 2.193 -3.591 1.00 82.81 235 ALA A O 1
ATOM 1662 N N . PRO A 1 236 ? 14.015 0.564 -4.830 1.00 85.75 236 PRO A N 1
ATOM 1663 C CA . PRO A 1 236 ? 12.932 0.307 -3.871 1.00 85.75 236 PRO A CA 1
ATOM 1664 C C . PRO A 1 236 ? 13.426 -0.042 -2.460 1.00 85.75 236 PRO A C 1
ATOM 1666 O O . PRO A 1 236 ? 12.843 0.388 -1.460 1.00 85.75 236 PRO A O 1
ATOM 1669 N N . ALA A 1 237 ? 14.528 -0.793 -2.361 1.00 82.25 237 ALA A N 1
ATOM 1670 C CA . ALA A 1 237 ? 15.133 -1.150 -1.081 1.00 82.25 237 ALA A CA 1
ATOM 1671 C C . ALA A 1 237 ? 15.676 0.087 -0.348 1.00 82.25 237 ALA A C 1
ATOM 1673 O O . ALA A 1 237 ? 15.412 0.269 0.844 1.00 82.25 237 ALA A O 1
ATOM 1674 N N . LEU A 1 238 ? 16.380 0.973 -1.059 1.00 83.88 238 LEU A N 1
ATOM 1675 C CA . LEU A 1 238 ? 16.864 2.221 -0.479 1.00 83.88 238 LEU A CA 1
ATOM 1676 C C . LEU A 1 238 ? 15.718 3.170 -0.113 1.00 83.88 238 LEU A C 1
ATOM 1678 O O . LEU A 1 238 ? 15.773 3.766 0.958 1.00 83.88 238 LEU A O 1
ATOM 1682 N N . LEU A 1 239 ? 14.667 3.293 -0.929 1.00 84.88 239 LEU A N 1
ATOM 1683 C CA . LEU A 1 239 ? 13.502 4.126 -0.590 1.00 84.88 239 LEU A CA 1
ATOM 1684 C C . LEU A 1 239 ? 12.791 3.621 0.663 1.00 84.88 239 LEU A C 1
ATOM 1686 O O . LEU A 1 239 ? 12.415 4.413 1.528 1.00 84.88 239 LEU A O 1
ATOM 1690 N N . THR A 1 240 ? 12.688 2.301 0.813 1.00 85.31 240 THR A N 1
ATOM 1691 C CA . THR A 1 240 ? 12.175 1.677 2.039 1.00 85.31 240 THR A CA 1
ATOM 1692 C C . THR A 1 240 ? 13.051 2.023 3.237 1.00 85.31 240 THR A C 1
ATOM 1694 O O . THR A 1 240 ? 12.531 2.366 4.300 1.00 85.31 240 THR A O 1
ATOM 1697 N N . LEU A 1 241 ? 14.377 1.987 3.074 1.00 82.50 241 LEU A N 1
ATOM 1698 C CA . LEU A 1 241 ? 15.310 2.391 4.121 1.00 82.50 241 LEU A CA 1
ATOM 1699 C C . LEU A 1 241 ? 15.145 3.874 4.480 1.00 82.50 241 LEU A C 1
ATOM 1701 O O . LEU A 1 241 ? 15.069 4.192 5.665 1.00 82.50 241 LEU A O 1
ATOM 1705 N N . VAL A 1 242 ? 15.034 4.772 3.494 1.00 85.50 242 VAL A N 1
ATOM 1706 C CA . VAL A 1 242 ? 14.764 6.202 3.726 1.00 85.50 242 VAL A CA 1
ATOM 1707 C C . VAL A 1 242 ? 13.461 6.374 4.502 1.00 85.50 242 VAL A C 1
ATOM 1709 O O . VAL A 1 242 ? 13.454 7.045 5.533 1.00 85.50 242 VAL A O 1
ATOM 1712 N N . PHE A 1 243 ? 12.383 5.720 4.067 1.00 88.50 243 PHE A N 1
ATOM 1713 C CA . PHE A 1 243 ? 11.084 5.756 4.737 1.00 88.50 243 PHE A CA 1
ATOM 1714 C C . PHE A 1 243 ? 11.171 5.259 6.193 1.00 88.50 243 PHE A C 1
ATOM 1716 O O . PHE A 1 243 ? 10.683 5.919 7.114 1.00 88.50 243 PHE A O 1
ATOM 1723 N N . TYR A 1 244 ? 11.847 4.130 6.424 1.00 85.25 244 TYR A N 1
ATOM 1724 C CA . TYR A 1 244 ? 12.038 3.551 7.755 1.00 85.25 244 TYR A CA 1
ATOM 1725 C C . TYR A 1 244 ? 12.876 4.453 8.674 1.00 85.25 244 TYR A C 1
ATOM 1727 O O . TYR A 1 244 ? 12.481 4.734 9.810 1.00 85.25 244 TYR A O 1
ATOM 1735 N N . LEU A 1 245 ? 14.021 4.944 8.194 1.00 83.44 245 LEU A N 1
ATOM 1736 C CA . LEU A 1 245 ? 14.893 5.847 8.949 1.00 83.44 245 LEU A CA 1
ATOM 1737 C C . LEU A 1 245 ? 14.173 7.158 9.282 1.00 83.44 245 LEU A C 1
ATOM 1739 O O . LEU A 1 245 ? 14.248 7.640 10.413 1.00 83.44 245 LEU A O 1
ATOM 1743 N N . TRP A 1 246 ? 13.397 7.690 8.338 1.00 85.38 246 TRP A N 1
ATOM 1744 C CA . TRP A 1 246 ? 12.561 8.862 8.578 1.00 85.38 246 TRP A CA 1
ATOM 1745 C C . TRP A 1 246 ? 11.530 8.599 9.683 1.00 85.38 246 TRP A C 1
ATOM 1747 O O . TRP A 1 246 ? 11.349 9.412 10.597 1.00 85.38 246 TRP A O 1
ATOM 1757 N N . GLY A 1 247 ? 10.907 7.418 9.670 1.00 81.06 247 GLY A N 1
ATOM 1758 C CA . GLY A 1 247 ? 9.914 7.055 10.673 1.00 81.06 247 GLY A CA 1
ATOM 1759 C C . GLY A 1 247 ? 10.465 6.782 12.066 1.00 81.06 247 GLY A C 1
ATOM 1760 O O . GLY A 1 247 ? 9.828 7.161 13.057 1.00 81.06 247 GLY A O 1
ATOM 1761 N N . THR A 1 248 ? 11.658 6.197 12.170 1.00 80.19 248 THR A N 1
ATOM 1762 C CA . THR A 1 248 ? 12.363 6.022 13.453 1.00 80.19 248 THR A CA 1
ATOM 1763 C C . THR A 1 248 ? 12.816 7.361 14.039 1.00 80.19 248 THR A C 1
ATOM 1765 O O . THR A 1 248 ? 12.650 7.599 15.243 1.00 80.19 248 THR A O 1
ATOM 1768 N N . PHE A 1 249 ? 13.276 8.290 13.198 1.00 76.06 249 PHE A N 1
ATOM 1769 C CA . PHE A 1 249 ? 13.601 9.651 13.621 1.00 76.06 249 PHE A CA 1
ATOM 1770 C C . PHE A 1 249 ? 12.367 10.385 14.185 1.00 76.06 249 PHE A C 1
ATOM 1772 O O . PHE A 1 249 ? 12.409 10.985 15.265 1.00 76.06 249 PHE A O 1
ATOM 1779 N N . HIS A 1 250 ? 11.222 10.295 13.503 1.00 71.06 250 HIS A N 1
ATOM 1780 C CA . HIS A 1 250 ? 9.975 10.902 13.984 1.00 71.06 250 HIS A CA 1
ATOM 1781 C C . HIS A 1 250 ? 9.362 10.182 15.200 1.00 71.06 250 HIS A C 1
ATOM 1783 O O . HIS A 1 250 ? 8.603 10.791 15.956 1.00 71.06 250 HIS A O 1
ATOM 1789 N N . ALA A 1 251 ? 9.678 8.901 15.415 1.00 68.06 251 ALA A N 1
ATOM 1790 C CA . ALA A 1 251 ? 9.221 8.143 16.582 1.00 68.06 251 ALA A CA 1
ATOM 1791 C C . ALA A 1 251 ? 9.955 8.540 17.871 1.00 68.06 251 ALA A C 1
ATOM 1793 O O . ALA A 1 251 ? 9.320 8.714 18.907 1.00 68.06 251 ALA A O 1
ATOM 1794 N N . SER A 1 252 ? 11.275 8.720 17.800 1.00 60.00 252 SER A N 1
ATOM 1795 C CA . SER A 1 252 ? 12.137 9.011 18.959 1.00 60.00 252 SER A CA 1
ATOM 1796 C C . SER A 1 252 ? 12.039 10.453 19.481 1.00 60.00 252 SER A C 1
ATOM 1798 O O . SER A 1 252 ? 12.575 10.778 20.537 1.00 60.00 252 SER A O 1
ATOM 1800 N N . SER A 1 253 ? 11.337 11.335 18.766 1.00 53.41 253 SER A N 1
ATOM 1801 C CA . SER A 1 253 ? 11.286 12.780 19.027 1.00 53.41 253 SER A CA 1
ATOM 1802 C C . SER A 1 253 ? 10.015 13.257 19.750 1.00 53.41 253 SER A C 1
ATOM 1804 O O . SER A 1 253 ? 9.736 14.459 19.770 1.00 53.41 253 SER A O 1
ATOM 1806 N N . SER A 1 254 ? 9.237 12.361 20.376 1.00 54.09 254 SER A N 1
ATOM 1807 C CA . SER A 1 254 ? 8.019 12.721 21.133 1.00 54.09 254 SER A CA 1
ATOM 1808 C C . SER A 1 254 ? 8.259 13.784 22.215 1.00 54.09 254 SER A C 1
ATOM 1810 O O . SER A 1 254 ? 7.445 14.698 22.331 1.00 54.09 254 SER A O 1
ATOM 1812 N N . ASP A 1 255 ? 9.408 13.749 22.892 1.00 50.12 255 ASP A N 1
ATOM 1813 C CA . ASP A 1 255 ? 9.763 14.685 23.973 1.00 50.12 255 ASP A CA 1
ATOM 1814 C C . ASP A 1 255 ? 10.353 16.029 23.497 1.00 50.12 255 ASP A C 1
ATOM 1816 O O . ASP A 1 255 ? 10.479 16.984 24.262 1.00 50.12 255 ASP A O 1
ATOM 1820 N N . ARG A 1 256 ? 10.709 16.154 22.209 1.00 50.34 256 ARG A N 1
ATOM 1821 C CA . ARG A 1 256 ? 11.491 17.292 21.678 1.00 50.34 256 ARG A CA 1
ATOM 1822 C C . ARG A 1 256 ? 10.672 18.253 20.800 1.00 50.34 256 ARG A C 1
ATOM 1824 O O . ARG A 1 256 ? 11.234 19.049 20.052 1.00 50.34 256 ARG A O 1
ATOM 1831 N N . ARG A 1 257 ? 9.336 18.201 20.885 1.00 50.28 257 ARG A N 1
ATOM 1832 C CA . ARG A 1 257 ? 8.400 18.923 19.988 1.00 50.28 257 ARG A CA 1
ATOM 1833 C C . ARG A 1 257 ? 8.219 20.417 20.284 1.00 50.28 257 ARG A C 1
ATOM 1835 O O . ARG A 1 257 ? 7.526 21.091 19.530 1.00 50.28 257 ARG A O 1
ATOM 1842 N N . ARG A 1 258 ? 8.823 20.956 21.352 1.00 54.75 258 ARG A N 1
ATOM 1843 C CA . ARG A 1 258 ? 8.631 22.364 21.754 1.00 54.75 258 ARG A CA 1
ATOM 1844 C C . ARG A 1 258 ? 9.660 23.372 21.229 1.00 54.75 258 ARG A C 1
ATOM 1846 O O . ARG A 1 258 ? 9.412 24.557 21.414 1.00 54.75 258 ARG A O 1
ATOM 1853 N N . HIS A 1 259 ? 10.759 23.003 20.561 1.00 49.59 259 HIS A N 1
ATOM 1854 C CA . HIS A 1 259 ? 11.811 23.970 20.173 1.00 49.59 259 HIS A CA 1
ATOM 1855 C C . HIS A 1 259 ? 12.409 23.725 18.774 1.00 49.59 259 HIS A C 1
ATOM 1857 O O . HIS A 1 259 ? 12.724 22.587 18.455 1.00 49.59 259 HIS A O 1
ATOM 1863 N N . SER A 1 260 ? 12.613 24.817 18.007 1.00 52.91 260 SER A N 1
ATOM 1864 C CA . SER A 1 260 ? 13.546 25.124 16.880 1.00 52.91 260 SER A CA 1
ATOM 1865 C C . SER A 1 260 ? 13.948 24.053 15.835 1.00 52.91 260 SER A C 1
ATOM 1867 O O . SER A 1 260 ? 14.138 24.392 14.666 1.00 52.91 260 SER A O 1
ATOM 1869 N N . GLY A 1 261 ? 14.099 22.780 16.197 1.00 58.25 261 GLY A N 1
ATOM 1870 C CA . GLY A 1 261 ? 14.601 21.711 15.330 1.00 58.25 261 GLY A CA 1
ATOM 1871 C C . GLY A 1 261 ? 13.666 21.343 14.179 1.00 58.25 261 GLY A C 1
ATOM 1872 O O . GLY A 1 261 ? 14.137 21.076 13.081 1.00 58.25 261 GLY A O 1
ATOM 1873 N N . TRP A 1 262 ? 12.350 21.409 14.383 1.00 59.22 262 TRP A N 1
ATOM 1874 C CA . TRP A 1 262 ? 11.362 21.029 13.364 1.00 59.22 262 TRP A CA 1
ATOM 1875 C C . TRP A 1 262 ? 11.334 21.982 12.155 1.00 59.22 262 TRP A C 1
ATOM 1877 O O . TRP A 1 262 ? 11.245 21.547 11.005 1.00 59.22 262 TRP A O 1
ATOM 1887 N N . LEU A 1 263 ? 11.496 23.287 12.406 1.00 62.22 263 LEU A N 1
ATOM 1888 C CA . LEU A 1 263 ? 11.610 24.291 11.345 1.00 62.22 263 LEU A CA 1
ATOM 1889 C C . LEU A 1 263 ? 12.907 24.088 10.548 1.00 62.22 263 LEU A C 1
ATOM 1891 O O . LEU A 1 263 ? 12.905 24.144 9.322 1.00 62.22 263 LEU A O 1
ATOM 1895 N N . ARG A 1 264 ? 14.001 23.772 11.254 1.00 65.56 264 ARG A N 1
ATOM 1896 C CA . ARG A 1 264 ? 15.301 23.451 10.653 1.00 65.56 264 ARG A CA 1
ATOM 1897 C C . ARG A 1 264 ? 15.248 22.197 9.780 1.00 65.56 264 ARG A C 1
ATOM 1899 O O . ARG A 1 264 ? 15.870 22.181 8.728 1.00 65.56 264 ARG A O 1
ATOM 1906 N N . GLN A 1 265 ? 14.492 21.174 10.176 1.00 61.69 265 GLN A N 1
ATOM 1907 C CA . GLN A 1 265 ? 14.339 19.948 9.386 1.00 61.69 265 GLN A CA 1
ATOM 1908 C C . GLN A 1 265 ? 13.546 20.155 8.106 1.00 61.69 265 GLN A C 1
ATOM 1910 O O . GLN A 1 265 ? 13.960 19.680 7.053 1.00 61.69 265 GLN A O 1
ATOM 1915 N N . THR A 1 266 ? 12.438 20.891 8.189 1.00 61.34 266 THR A N 1
ATOM 1916 C CA . THR A 1 266 ? 11.654 21.242 7.000 1.00 61.34 266 THR A CA 1
ATOM 1917 C C . THR A 1 266 ? 12.511 22.068 6.041 1.00 61.34 266 THR A C 1
ATOM 1919 O O . THR A 1 266 ? 12.561 21.772 4.853 1.00 61.34 266 THR A O 1
ATOM 1922 N N . LEU A 1 267 ? 13.269 23.036 6.569 1.00 69.50 267 LEU A N 1
ATOM 1923 C CA . LEU A 1 267 ? 14.213 23.831 5.786 1.00 69.50 267 LEU A CA 1
ATOM 1924 C C . LEU A 1 267 ? 15.302 22.962 5.137 1.00 69.50 267 LEU A C 1
ATOM 1926 O O . LEU A 1 267 ? 15.603 23.145 3.965 1.00 69.50 267 LEU A O 1
ATOM 1930 N N . MET A 1 268 ? 15.866 21.998 5.867 1.00 70.12 268 MET A N 1
ATOM 1931 C CA . MET A 1 268 ? 16.910 21.111 5.349 1.00 70.12 268 MET A CA 1
ATOM 1932 C C . MET A 1 268 ? 16.382 20.172 4.255 1.00 70.12 268 MET A C 1
ATOM 1934 O O . MET A 1 268 ? 17.070 19.978 3.259 1.00 70.12 268 MET A O 1
ATOM 1938 N N . LEU A 1 269 ? 15.158 19.647 4.395 1.00 64.31 269 LEU A N 1
ATOM 1939 C CA . LEU A 1 269 ? 14.487 18.883 3.336 1.00 64.31 269 LEU A CA 1
ATOM 1940 C C . LEU A 1 269 ? 14.234 19.734 2.092 1.00 64.31 269 LEU A C 1
ATOM 1942 O O . LEU A 1 269 ? 14.477 19.271 0.984 1.00 64.31 269 LEU A O 1
ATOM 1946 N N . VAL A 1 270 ? 13.775 20.975 2.267 1.00 66.50 270 VAL A N 1
ATOM 1947 C CA . VAL A 1 270 ? 13.555 21.908 1.153 1.00 66.50 270 VAL A CA 1
ATOM 1948 C C . VAL A 1 270 ? 14.871 22.208 0.437 1.00 66.50 270 VAL A C 1
ATOM 1950 O O . VAL A 1 270 ? 14.924 22.121 -0.785 1.00 66.50 270 VAL A O 1
ATOM 1953 N N . VAL A 1 271 ? 15.947 22.492 1.177 1.00 70.50 271 VAL A N 1
ATOM 1954 C CA . VAL A 1 271 ? 17.280 22.725 0.599 1.00 70.50 271 VAL A CA 1
ATOM 1955 C C . VAL A 1 271 ? 17.789 21.480 -0.127 1.00 70.50 271 VAL A C 1
ATOM 1957 O O . VAL A 1 271 ? 18.234 21.595 -1.264 1.00 70.50 271 VAL A O 1
ATOM 1960 N N . LEU A 1 272 ? 17.685 20.294 0.481 1.00 71.31 272 LEU A N 1
ATOM 1961 C CA . LEU A 1 272 ? 18.096 19.041 -0.156 1.00 71.31 272 LEU A CA 1
ATOM 1962 C C . LEU A 1 272 ? 17.287 18.773 -1.431 1.00 71.31 272 LEU A C 1
ATOM 1964 O O . LEU A 1 272 ? 17.866 18.417 -2.452 1.00 71.31 272 LEU A O 1
ATOM 1968 N N . GLY A 1 273 ? 15.973 18.999 -1.392 1.00 57.72 273 GLY A N 1
ATOM 1969 C CA . GLY A 1 273 ? 15.102 18.874 -2.555 1.00 57.72 273 GLY A CA 1
ATOM 1970 C C . GLY A 1 273 ? 15.493 19.831 -3.675 1.00 57.72 273 GLY A C 1
ATOM 1971 O O . GLY A 1 273 ? 15.624 19.392 -4.810 1.00 57.72 273 GLY A O 1
ATOM 1972 N N . ILE A 1 274 ? 15.770 21.103 -3.361 1.00 67.69 274 ILE A N 1
ATOM 1973 C CA . ILE A 1 274 ? 16.270 22.086 -4.337 1.00 67.69 274 ILE A CA 1
ATOM 1974 C C . ILE A 1 274 ? 17.604 21.628 -4.931 1.00 67.69 274 ILE A C 1
ATOM 1976 O O . ILE A 1 274 ? 17.767 21.690 -6.146 1.00 67.69 274 ILE A O 1
ATOM 1980 N N . VAL A 1 275 ? 18.545 21.148 -4.112 1.00 71.19 275 VAL A N 1
ATOM 1981 C CA . VAL A 1 275 ? 19.854 20.663 -4.583 1.00 71.19 275 VAL A CA 1
ATOM 1982 C C . VAL A 1 275 ? 19.689 19.487 -5.541 1.00 71.19 275 VAL A C 1
ATOM 1984 O O . VAL A 1 275 ? 20.267 19.517 -6.622 1.00 71.19 275 VAL A O 1
ATOM 1987 N N . VAL A 1 276 ? 18.873 18.491 -5.185 1.00 59.47 276 VAL A N 1
ATOM 1988 C CA . VAL A 1 276 ? 18.614 17.322 -6.040 1.00 59.47 276 VAL A CA 1
ATOM 1989 C C . VAL A 1 276 ? 17.925 17.738 -7.338 1.00 59.47 276 VAL A C 1
ATOM 1991 O O . VAL A 1 276 ? 18.365 17.329 -8.407 1.00 59.47 276 VAL A O 1
ATOM 1994 N N . LEU A 1 277 ? 16.906 18.601 -7.271 1.00 61.31 277 LEU A N 1
ATOM 1995 C CA . LEU A 1 277 ? 16.194 19.086 -8.457 1.00 61.31 277 LEU A CA 1
ATOM 1996 C C . LEU A 1 277 ? 17.133 19.863 -9.392 1.00 61.31 277 LEU A C 1
ATOM 1998 O O . LEU A 1 277 ? 17.140 19.645 -10.598 1.00 61.31 277 LEU A O 1
ATOM 2002 N N . THR A 1 278 ? 17.959 20.742 -8.820 1.00 66.81 278 THR A N 1
ATOM 2003 C CA . THR A 1 278 ? 18.934 21.554 -9.562 1.00 66.81 278 THR A CA 1
ATOM 2004 C C . THR A 1 278 ? 20.014 20.670 -10.183 1.00 66.81 278 THR A C 1
ATOM 2006 O O . THR A 1 278 ? 20.363 20.868 -11.341 1.00 66.81 278 THR A O 1
ATOM 2009 N N . TRP A 1 279 ? 20.500 19.659 -9.455 1.00 65.12 279 TRP A N 1
ATOM 2010 C CA . TRP A 1 279 ? 21.460 18.675 -9.960 1.00 65.12 279 TRP A CA 1
ATOM 2011 C C . TRP A 1 279 ? 20.902 17.864 -11.134 1.00 65.12 279 TRP A C 1
ATOM 2013 O O . TRP A 1 279 ? 21.598 17.666 -12.129 1.00 65.12 279 TRP A O 1
ATOM 2023 N N . ASN A 1 280 ? 19.644 17.431 -11.030 1.00 57.84 280 ASN A N 1
ATOM 2024 C CA . ASN A 1 280 ? 18.969 16.647 -12.063 1.00 57.84 280 ASN A CA 1
ATOM 2025 C C . ASN A 1 280 ? 18.714 17.485 -13.332 1.00 57.84 280 ASN A C 1
ATOM 2027 O O . ASN A 1 280 ? 18.883 17.002 -14.441 1.00 57.84 280 ASN A O 1
ATOM 2031 N N . LEU A 1 281 ? 18.407 18.779 -13.179 1.00 62.34 281 LEU A N 1
ATOM 2032 C CA . LEU A 1 281 ? 18.260 19.714 -14.306 1.00 62.34 281 LEU A CA 1
ATOM 2033 C C . LEU A 1 281 ? 19.593 20.104 -14.971 1.00 62.34 281 LEU A C 1
ATOM 2035 O O . LEU A 1 281 ? 19.594 20.529 -16.124 1.00 62.34 281 LEU A O 1
ATOM 2039 N N . LEU A 1 282 ? 20.712 20.017 -14.245 1.00 69.06 282 LEU A N 1
ATOM 2040 C CA . LEU A 1 282 ? 22.044 20.415 -14.723 1.00 69.06 282 LEU A CA 1
ATOM 2041 C C . LEU A 1 282 ? 22.874 19.256 -15.279 1.00 69.06 282 LEU A C 1
ATOM 2043 O O . LEU A 1 282 ? 23.833 19.517 -16.003 1.00 69.06 282 LEU A O 1
ATOM 2047 N N . SER A 1 283 ? 22.553 18.008 -14.933 1.00 59.69 283 SER A N 1
ATOM 2048 C CA . SER A 1 283 ? 23.247 16.836 -15.469 1.00 59.69 283 SER A CA 1
ATOM 2049 C C . SER A 1 283 ? 22.704 16.543 -16.872 1.00 59.69 283 SER A C 1
ATOM 2051 O O . SER A 1 283 ? 21.530 16.198 -16.988 1.00 59.69 283 SER A O 1
ATOM 2053 N N . PRO A 1 284 ? 23.493 16.716 -17.949 1.00 50.16 284 PRO A N 1
ATOM 2054 C CA . PRO A 1 284 ? 23.041 16.343 -19.282 1.00 50.16 284 PRO A CA 1
ATOM 2055 C C . PRO A 1 284 ? 22.886 14.818 -19.339 1.00 50.16 284 PRO A C 1
ATOM 2057 O O . PRO A 1 284 ? 23.856 14.100 -19.094 1.00 50.16 284 PRO A O 1
ATOM 2060 N N . ASN A 1 285 ? 21.665 14.355 -19.624 1.00 52.91 285 ASN A N 1
ATOM 2061 C CA . ASN A 1 285 ? 21.384 12.965 -19.997 1.00 52.91 285 ASN A CA 1
ATOM 2062 C C . ASN A 1 285 ? 22.072 12.602 -21.316 1.00 52.91 285 ASN A C 1
ATOM 2064 O O . ASN A 1 285 ? 22.057 13.456 -22.236 1.00 52.91 285 ASN A O 1
#